Protein AF-A0A292PRU2-F1 (afdb_monomer_lite)

Organism: NCBI:txid59557

InterPro domains:
  IPR013920 Protein of unknown function DUF1774, fungi [PTHR37992] (31-150)

Sequence (292 aa):
MSSPDASENTSLLPGPSDPIPGGYGIHKVLMRIFAHFTFLVASTVIPVLTYYTVGGGKTISDISDENPTWFTIEPGFVILYWCIMMLLQTKYVLGFSSMRCCTEMGCQRPARLGISFILHNIFTILWAFLFAHSLSGWSESILFLNFIQLCIGCGMDHESLLGRLRLEGTCRGQGARPVSYRCLCEFRFINRLAVLSLPLTLTVYMIPWNIAVDLSRQESISHDIAIFAIFLLDLYGSVFMHLQDCAVGFASAFLAIGLLVQQWGNPDKWYAWLTVVYAVVTCIYSILAAII

Secondary structure (DSSP, 8-state):
-PPPP-------PPP-PPPPTTTHHHHHHHHHHHHHHHHHHHHHHHHHHHHH-BTTTB-HHHHHHHS--TT---HHHHHHHHHHHHHHHHHHHHHHHH-GGGGGGT--HHHHHHHHHHHHHHHHHHHHHHHHTT-HHHHHHHHHHHHHHHHHHHHHHHHHHHHHHHHHHHHTTS------HHHHHHHHHHHHIIIIIHHHHHHHHHHHHHHHHHTTTSHHHHHHHHHHHHHHHHHHHHHHHHTT-HHHHHHHHHHHHHHHHHGGGSS-HHHHHHHHHHHHHHHHHHHHHHH-

Radius of gyration: 24.38 Å; chains: 1; bounding box: 47×39×105 Å

pLDDT: mean 70.75, std 12.73, range [41.41, 93.25]

Foldseek 3Di:
DDDDDDPPPPPPDPDDPDPDPPDPPPVLVVLLVLLVVLLVCLLPLVVCLQQAFAPPRAHLLRVCVVLVALQSQDVVLVVVLSVVLSVLSVCLSVVSVVPPPCVVPPDPLNSLLSVLQSLLSVLSSVLSVCVRHVVLVVSLVSLVVNLVSLVVSVVVVVVVVVVVVVVVVVPPPDPDDDPPVVVVVVSVLSSCLNRRQLSNLVSLLVNLLSVLVVVSVPNVVSNVSNVVSLVSLQVQLVVCVVVVNNSNNLSSLVVSLSSLVVSPVPPPCVSVVVSVVSVVVSVVSVVVSVVD

Structure (mmCIF, N/CA/C/O backbone):
data_AF-A0A292PRU2-F1
#
_entry.id   AF-A0A292PRU2-F1
#
loop_
_atom_site.group_PDB
_atom_site.id
_atom_site.type_symbol
_atom_site.label_atom_id
_atom_site.label_alt_id
_atom_site.label_comp_id
_atom_site.label_asym_id
_atom_site.label_entity_id
_atom_site.label_seq_id
_atom_site.pdbx_PDB_ins_code
_atom_site.Cartn_x
_atom_site.Cartn_y
_atom_site.Cartn_z
_atom_site.occupancy
_atom_site.B_iso_or_equiv
_atom_site.auth_seq_id
_atom_site.auth_comp_id
_atom_site.auth_asym_id
_atom_site.auth_atom_id
_atom_site.pdbx_PDB_model_num
ATOM 1 N N . MET A 1 1 ? 11.449 2.178 -80.376 1.00 47.06 1 MET A N 1
ATOM 2 C CA . MET A 1 1 ? 10.425 2.139 -79.313 1.00 47.06 1 MET A CA 1
ATOM 3 C C . MET A 1 1 ? 11.157 2.150 -77.988 1.00 47.06 1 MET A C 1
ATOM 5 O O . MET A 1 1 ? 11.707 1.140 -77.578 1.00 47.06 1 MET A O 1
ATOM 9 N N . SER A 1 2 ? 11.298 3.351 -77.444 1.00 41.41 2 SER A N 1
ATOM 10 C CA . SER A 1 2 ? 12.050 3.714 -76.246 1.00 41.41 2 SER A CA 1
ATOM 11 C C . SER A 1 2 ? 11.128 3.656 -75.029 1.00 41.41 2 SER A C 1
ATOM 13 O O . SER A 1 2 ? 10.074 4.290 -75.035 1.00 41.41 2 SER A O 1
ATOM 15 N N . SER A 1 3 ? 11.522 2.885 -74.017 1.00 52.38 3 SER A N 1
ATOM 16 C CA . SER A 1 3 ? 10.856 2.828 -72.714 1.00 52.38 3 SER A CA 1
ATOM 17 C C . SER A 1 3 ? 11.237 4.075 -71.903 1.00 52.38 3 SER A C 1
ATOM 19 O O . SER A 1 3 ? 12.420 4.415 -71.908 1.00 52.38 3 SER A O 1
ATOM 21 N N . PRO A 1 4 ? 10.301 4.784 -71.247 1.00 58.66 4 PRO A N 1
ATOM 22 C CA . PRO A 1 4 ? 10.645 5.933 -70.426 1.00 58.66 4 PRO A CA 1
ATOM 23 C C . PRO A 1 4 ? 11.118 5.481 -69.042 1.00 58.66 4 PRO A C 1
ATOM 25 O O . PRO A 1 4 ? 10.451 4.690 -68.373 1.00 58.66 4 PRO A O 1
ATOM 28 N N . ASP A 1 5 ? 12.268 6.013 -68.638 1.00 52.09 5 ASP A N 1
ATOM 29 C CA . ASP A 1 5 ? 12.845 5.907 -67.304 1.00 52.09 5 ASP A CA 1
ATOM 30 C C . ASP A 1 5 ? 11.914 6.547 -66.263 1.00 52.09 5 ASP A C 1
ATOM 32 O O . ASP A 1 5 ? 11.634 7.748 -66.297 1.00 52.09 5 ASP A O 1
ATOM 36 N N . ALA A 1 6 ? 11.433 5.738 -65.320 1.00 52.84 6 ALA A N 1
ATOM 37 C CA . ALA A 1 6 ? 10.746 6.212 -64.129 1.00 52.84 6 ALA A CA 1
ATOM 38 C C . ALA A 1 6 ? 11.798 6.669 -63.107 1.00 52.84 6 ALA A C 1
ATOM 40 O O . ALA A 1 6 ? 12.425 5.858 -62.430 1.00 52.84 6 ALA A O 1
ATOM 41 N N . SER A 1 7 ? 12.005 7.982 -63.016 1.00 50.16 7 SER A N 1
ATOM 42 C CA . SER A 1 7 ? 12.829 8.618 -61.990 1.00 50.16 7 SER A CA 1
ATOM 43 C C . SER A 1 7 ? 12.170 8.474 -60.613 1.00 50.16 7 SER A C 1
ATOM 45 O O . SER A 1 7 ? 11.204 9.171 -60.291 1.00 50.16 7 SER A O 1
ATOM 47 N N . GLU A 1 8 ? 12.697 7.561 -59.804 1.00 49.81 8 GLU A N 1
ATOM 48 C CA . GLU A 1 8 ? 12.326 7.330 -58.411 1.00 49.81 8 GLU A CA 1
ATOM 49 C C . GLU A 1 8 ? 12.869 8.480 -57.537 1.00 49.81 8 GLU A C 1
ATOM 51 O O . GLU A 1 8 ? 13.997 8.462 -57.050 1.00 49.81 8 GLU A O 1
ATOM 56 N N . ASN A 1 9 ? 12.071 9.541 -57.381 1.00 49.25 9 ASN A N 1
ATOM 57 C CA . ASN A 1 9 ? 12.324 10.616 -56.418 1.00 49.25 9 ASN A CA 1
ATOM 58 C C . ASN A 1 9 ? 11.982 10.122 -55.005 1.00 49.25 9 ASN A C 1
ATOM 60 O O . ASN A 1 9 ? 10.939 10.458 -54.440 1.00 49.25 9 ASN A O 1
ATOM 64 N N . THR A 1 10 ? 12.869 9.320 -54.421 1.00 55.78 10 THR A N 1
ATOM 65 C CA . THR A 1 10 ? 12.818 8.964 -53.002 1.00 55.78 10 THR A CA 1
ATOM 66 C C . THR A 1 10 ? 13.259 10.183 -52.203 1.00 55.78 10 THR A C 1
ATOM 68 O O . THR A 1 10 ? 14.439 10.383 -51.921 1.00 55.78 10 THR A O 1
ATOM 71 N N . SER A 1 11 ? 12.302 11.056 -51.884 1.00 50.59 11 SER A N 1
ATOM 72 C CA . SER A 1 11 ? 12.500 12.164 -50.958 1.00 50.59 11 SER A CA 1
ATOM 73 C C . SER A 1 11 ? 13.048 11.609 -49.643 1.00 50.59 11 SER A C 1
ATOM 75 O O . SER A 1 11 ? 12.327 10.941 -48.899 1.00 50.59 11 SER A O 1
ATOM 77 N N . LEU A 1 12 ? 14.331 11.872 -49.391 1.00 50.88 12 LEU A N 1
ATOM 78 C CA . LEU A 1 12 ? 15.003 11.697 -48.110 1.00 50.88 12 LEU A CA 1
ATOM 79 C C . LEU A 1 12 ? 14.209 12.468 -47.051 1.00 50.88 12 LEU A C 1
ATOM 81 O O . LEU A 1 12 ? 14.414 13.664 -46.847 1.00 50.88 12 LEU A O 1
ATOM 85 N N . LEU A 1 13 ? 13.265 11.786 -46.401 1.00 59.28 13 LEU A N 1
ATOM 86 C CA . LEU A 1 13 ? 12.711 12.247 -45.139 1.00 59.28 13 LEU A CA 1
ATOM 87 C C . LEU A 1 13 ? 13.906 12.478 -44.207 1.00 59.28 13 LEU A C 1
ATOM 89 O O . LEU A 1 13 ? 14.744 11.576 -44.092 1.00 59.28 13 LEU A O 1
ATOM 93 N N . PRO A 1 14 ? 14.033 13.664 -43.586 1.00 58.69 14 PRO A N 1
ATOM 94 C CA . PRO A 1 14 ? 15.109 13.917 -42.645 1.00 58.69 14 PRO A CA 1
ATOM 95 C C . PRO A 1 14 ? 15.062 12.817 -41.588 1.00 58.69 14 PRO A C 1
ATOM 97 O O . PRO A 1 14 ? 14.040 12.628 -40.922 1.00 58.69 14 PRO A O 1
ATOM 100 N N . GLY A 1 15 ? 16.149 12.043 -41.510 1.00 61.25 15 GLY A N 1
ATOM 101 C CA . GLY A 1 15 ? 16.290 10.983 -40.523 1.00 61.25 15 GLY A CA 1
ATOM 102 C C . GLY A 1 15 ? 16.001 11.552 -39.132 1.00 61.25 15 GLY A C 1
ATOM 103 O O . GLY A 1 15 ? 16.330 12.717 -38.887 1.00 61.25 15 GLY A O 1
ATOM 104 N N . PRO A 1 16 ? 15.344 10.784 -38.245 1.00 64.50 16 PRO A N 1
ATOM 105 C CA . PRO A 1 16 ? 15.015 11.249 -36.906 1.00 64.50 16 PRO A CA 1
ATOM 106 C C . PRO A 1 16 ? 16.288 11.785 -36.257 1.00 64.50 16 PRO A C 1
ATOM 108 O O . PRO A 1 16 ? 17.254 11.052 -36.076 1.00 64.50 16 PRO A O 1
ATOM 111 N N . SER A 1 17 ? 16.295 13.089 -35.987 1.00 60.94 17 SER A N 1
ATOM 112 C CA . SER A 1 17 ? 17.415 13.793 -35.376 1.00 60.94 17 SER A CA 1
ATOM 113 C C . SER A 1 17 ? 17.831 13.063 -34.105 1.00 60.94 17 SER A C 1
ATOM 115 O O . SER A 1 17 ? 17.004 12.907 -33.198 1.00 60.94 17 SER A O 1
ATOM 117 N N . ASP A 1 18 ? 19.086 12.616 -34.057 1.00 53.06 18 ASP A N 1
ATOM 118 C CA . ASP A 1 18 ? 19.631 11.899 -32.911 1.00 53.06 18 ASP A CA 1
ATOM 119 C C . ASP A 1 18 ? 19.379 12.700 -31.621 1.00 53.06 18 ASP A C 1
ATOM 121 O O . ASP A 1 18 ? 19.670 13.903 -31.561 1.00 53.06 18 ASP A O 1
ATOM 125 N N . PRO A 1 19 ? 18.798 12.079 -30.579 1.00 58.59 19 PRO A N 1
ATOM 126 C CA . PRO A 1 19 ? 18.477 12.779 -29.349 1.00 58.59 19 PRO A CA 1
ATOM 127 C C . PRO A 1 19 ? 19.753 13.308 -28.686 1.00 58.59 19 PRO A C 1
ATOM 129 O O . PRO A 1 19 ? 20.704 12.569 -28.437 1.00 58.59 19 PRO A O 1
ATOM 132 N N . ILE A 1 20 ? 19.740 14.606 -28.368 1.00 56.12 20 ILE A N 1
ATOM 133 C CA . ILE A 1 20 ? 20.843 15.341 -27.737 1.00 56.12 20 ILE A CA 1
ATOM 134 C C . ILE A 1 20 ? 21.318 14.591 -26.468 1.00 56.12 20 ILE A C 1
ATOM 136 O O . ILE A 1 20 ? 20.547 14.483 -25.507 1.00 56.12 20 ILE A O 1
ATOM 140 N N . PRO A 1 21 ? 22.578 14.109 -26.399 1.00 52.69 21 PRO A N 1
ATOM 141 C CA . PRO A 1 21 ? 23.029 13.177 -25.353 1.00 52.69 21 PRO A CA 1
ATOM 142 C C . PRO A 1 21 ? 23.152 13.734 -23.920 1.00 52.69 21 PRO A C 1
ATOM 144 O O . PRO A 1 21 ? 23.528 12.998 -23.012 1.00 52.69 21 PRO A O 1
ATOM 147 N N . GLY A 1 22 ? 22.868 15.016 -23.666 1.00 57.31 22 GLY A N 1
ATOM 148 C CA . GLY A 1 22 ? 23.282 15.683 -22.419 1.00 57.31 22 GLY A CA 1
ATOM 149 C C . GLY A 1 22 ? 22.222 15.847 -21.321 1.00 57.31 22 GLY A C 1
ATOM 150 O O . GLY A 1 22 ? 22.563 15.890 -20.142 1.00 57.31 22 GLY A O 1
ATOM 151 N N . GLY A 1 23 ? 20.933 15.944 -21.663 1.00 56.91 23 GLY A N 1
ATOM 152 C CA . GLY A 1 23 ? 19.911 16.445 -20.721 1.00 56.91 23 GLY A CA 1
ATOM 153 C C . GLY A 1 23 ? 19.321 15.414 -19.749 1.00 56.91 23 GLY A C 1
ATOM 154 O O . GLY A 1 23 ? 18.802 15.765 -18.692 1.00 56.91 23 GLY A O 1
ATOM 155 N N . TYR A 1 24 ? 19.404 14.122 -20.072 1.00 60.25 24 TYR A N 1
ATOM 156 C CA . TYR A 1 24 ? 18.682 13.073 -19.337 1.00 60.25 24 TYR A CA 1
ATOM 157 C C . TYR A 1 24 ? 19.389 12.571 -18.068 1.00 60.25 24 TYR A C 1
ATOM 159 O O . TYR A 1 24 ? 18.792 11.814 -17.298 1.00 60.25 24 TYR A O 1
ATOM 167 N N . GLY A 1 25 ? 20.647 12.957 -17.834 1.00 68.06 25 GLY A N 1
ATOM 168 C CA . GLY A 1 25 ? 21.436 12.476 -16.695 1.00 68.06 25 GLY A CA 1
ATOM 169 C C . GLY A 1 25 ? 20.942 13.015 -15.352 1.00 68.06 25 GLY A C 1
ATOM 170 O O . GLY A 1 25 ? 20.691 12.243 -14.427 1.00 68.06 25 GLY A O 1
ATOM 171 N N . ILE A 1 26 ? 20.737 14.332 -15.264 1.00 75.19 26 ILE A N 1
ATOM 172 C CA . ILE A 1 26 ? 20.419 15.022 -14.003 1.00 75.19 26 ILE A CA 1
ATOM 173 C C . ILE A 1 26 ? 19.049 14.592 -13.468 1.00 75.19 26 ILE A C 1
ATOM 175 O O . ILE A 1 26 ? 18.940 14.212 -12.305 1.00 75.19 26 ILE A O 1
ATOM 179 N N . HIS A 1 27 ? 18.019 14.546 -14.320 1.00 72.12 27 HIS A N 1
ATOM 180 C CA . HIS A 1 27 ? 16.675 14.118 -13.913 1.00 72.12 27 HIS A CA 1
ATOM 181 C C . HIS A 1 27 ? 16.664 12.689 -13.340 1.00 72.12 27 HIS A C 1
ATOM 183 O O . HIS A 1 27 ? 16.002 12.413 -12.341 1.00 72.12 27 HIS A O 1
ATOM 189 N N . LYS A 1 28 ? 17.423 11.761 -13.941 1.00 68.44 28 LYS A N 1
ATOM 190 C CA . LYS A 1 28 ? 17.526 10.376 -13.449 1.00 68.44 28 LYS A CA 1
ATOM 191 C C . LYS A 1 28 ? 18.197 10.307 -12.081 1.00 68.44 28 LYS A C 1
ATOM 193 O O . LYS A 1 28 ? 17.751 9.543 -11.230 1.00 68.44 28 LYS A O 1
ATOM 198 N N . VAL A 1 29 ? 19.258 11.086 -11.873 1.00 76.00 29 VAL A N 1
ATOM 199 C CA . VAL A 1 29 ? 19.959 11.156 -10.584 1.00 76.00 29 VAL A CA 1
ATOM 200 C C . VAL A 1 29 ? 19.048 11.755 -9.513 1.00 76.00 29 VAL A C 1
ATOM 202 O O . VAL A 1 29 ? 18.916 11.165 -8.444 1.00 76.00 29 VAL A O 1
ATOM 205 N N . LEU A 1 30 ? 18.344 12.846 -9.820 1.00 75.06 30 LEU A N 1
ATOM 206 C CA . LEU A 1 30 ? 17.382 13.463 -8.905 1.00 75.06 30 LEU A CA 1
ATOM 207 C C . LEU A 1 30 ? 16.270 12.489 -8.505 1.00 75.06 30 LEU A C 1
ATOM 209 O O . LEU A 1 30 ? 16.044 12.290 -7.317 1.00 75.06 30 LEU A O 1
ATOM 213 N N . MET A 1 31 ? 15.641 11.805 -9.464 1.00 74.44 31 MET A N 1
ATOM 214 C CA . MET A 1 31 ? 14.609 10.797 -9.180 1.00 74.44 31 MET A CA 1
ATOM 215 C C . MET A 1 31 ? 15.107 9.682 -8.254 1.00 74.44 31 MET A C 1
ATOM 217 O O . MET A 1 31 ? 14.364 9.223 -7.390 1.00 74.44 31 MET A O 1
ATOM 221 N N . ARG A 1 32 ? 16.370 9.256 -8.395 1.00 73.88 32 ARG A N 1
ATOM 222 C CA . ARG A 1 32 ? 16.979 8.270 -7.488 1.00 73.88 32 ARG A CA 1
ATOM 223 C C . ARG A 1 32 ? 17.102 8.816 -6.081 1.00 73.88 32 ARG A C 1
ATOM 225 O O . ARG A 1 32 ? 16.689 8.136 -5.148 1.00 73.88 32 ARG A O 1
ATOM 232 N N . ILE A 1 33 ? 17.657 10.017 -5.943 1.00 76.94 33 ILE A N 1
ATOM 233 C CA . ILE A 1 33 ? 17.839 10.671 -4.646 1.00 76.94 33 ILE A CA 1
ATOM 234 C C . ILE A 1 33 ? 16.478 10.843 -3.966 1.00 76.94 33 ILE A C 1
ATOM 236 O O . ILE A 1 33 ? 16.324 10.430 -2.822 1.00 76.94 33 ILE A O 1
ATOM 240 N N . PHE A 1 34 ? 15.471 11.341 -4.687 1.00 74.88 34 PHE A N 1
ATOM 241 C CA . PHE A 1 34 ? 14.117 11.505 -4.161 1.00 74.88 34 PHE A CA 1
ATOM 242 C C . PHE A 1 34 ? 13.454 10.179 -3.778 1.00 74.88 34 PHE A C 1
ATOM 244 O O . PHE A 1 34 ? 12.832 10.107 -2.722 1.00 74.88 34 PHE A O 1
ATOM 251 N N . ALA A 1 35 ? 13.601 9.118 -4.576 1.00 71.56 35 ALA A N 1
ATOM 252 C CA . ALA A 1 35 ? 13.058 7.805 -4.228 1.00 71.56 35 ALA A CA 1
ATOM 253 C C . ALA A 1 35 ? 13.699 7.240 -2.948 1.00 71.56 35 ALA A C 1
ATOM 255 O O . ALA A 1 35 ? 12.985 6.771 -2.070 1.00 71.56 35 ALA A O 1
ATOM 256 N N . HIS A 1 36 ? 15.025 7.338 -2.797 1.00 75.50 36 HIS A N 1
ATOM 257 C CA . HIS A 1 36 ? 15.705 6.889 -1.574 1.00 75.50 36 HIS A CA 1
ATOM 258 C C . HIS A 1 36 ? 15.331 7.756 -0.371 1.00 75.50 36 HIS A C 1
ATOM 260 O O . HIS A 1 36 ? 15.095 7.230 0.710 1.00 75.50 36 HIS A O 1
ATOM 266 N N . PHE A 1 37 ? 15.254 9.075 -0.560 1.00 75.56 37 PHE A N 1
ATOM 267 C CA . PHE A 1 37 ? 14.877 10.011 0.492 1.00 75.56 37 PHE A CA 1
ATOM 268 C C . PHE A 1 37 ? 13.449 9.758 0.979 1.00 75.56 37 PHE A C 1
ATOM 270 O O . PHE A 1 37 ? 13.238 9.566 2.170 1.00 75.56 37 PHE A O 1
ATOM 277 N N . THR A 1 38 ? 12.473 9.691 0.070 1.00 71.56 38 THR A N 1
ATOM 278 C CA . THR A 1 38 ? 11.074 9.419 0.436 1.00 71.56 38 THR A CA 1
ATOM 279 C C . THR A 1 38 ? 10.889 8.039 1.048 1.00 71.56 38 THR A C 1
ATOM 281 O O . THR A 1 38 ? 10.135 7.922 2.006 1.00 71.56 38 THR A O 1
ATOM 284 N N . PHE A 1 39 ? 11.616 7.025 0.572 1.00 76.69 39 PHE A N 1
ATOM 285 C CA . PHE A 1 39 ? 11.651 5.711 1.210 1.00 76.69 39 PHE A CA 1
ATOM 286 C C . PHE A 1 39 ? 12.190 5.787 2.643 1.00 76.69 39 PHE A C 1
ATOM 288 O O . PHE A 1 39 ? 11.559 5.276 3.561 1.00 76.69 39 PHE A O 1
ATOM 295 N N . LEU A 1 40 ? 13.321 6.464 2.856 1.00 78.25 40 LEU A N 1
ATOM 296 C CA . LEU A 1 40 ? 13.942 6.587 4.174 1.00 78.25 40 LEU A CA 1
ATOM 297 C C . LEU A 1 40 ? 13.034 7.347 5.148 1.00 78.25 40 LEU A C 1
ATOM 299 O O . LEU A 1 40 ? 12.823 6.897 6.275 1.00 78.25 40 LEU A O 1
ATOM 303 N N . VAL A 1 41 ? 12.431 8.450 4.701 1.00 73.56 41 VAL A N 1
ATOM 304 C CA . VAL A 1 41 ? 11.462 9.205 5.503 1.00 73.56 41 VAL A CA 1
ATOM 305 C C . VAL A 1 41 ? 10.230 8.349 5.802 1.00 73.56 41 VAL A C 1
ATOM 307 O O . VAL A 1 41 ? 9.843 8.256 6.957 1.00 73.56 41 VAL A O 1
ATOM 310 N N . ALA A 1 42 ? 9.649 7.654 4.823 1.00 70.38 42 ALA A N 1
ATOM 311 C CA . ALA A 1 42 ? 8.489 6.790 5.055 1.00 70.38 42 ALA A CA 1
ATOM 312 C C . ALA A 1 42 ? 8.814 5.645 6.029 1.00 70.38 42 ALA A C 1
ATOM 314 O O . ALA A 1 42 ? 8.068 5.408 6.974 1.00 70.38 42 ALA A O 1
ATOM 315 N N . SER A 1 43 ? 9.970 4.999 5.861 1.00 73.69 43 SER A N 1
ATOM 316 C CA . SER A 1 43 ? 10.432 3.894 6.710 1.00 73.69 43 SER A CA 1
ATOM 317 C C . SER A 1 43 ? 10.670 4.279 8.168 1.00 73.69 43 SER A C 1
ATOM 319 O O . SER A 1 43 ? 10.648 3.414 9.035 1.00 73.69 43 SER A O 1
ATOM 321 N N . THR A 1 44 ? 10.892 5.564 8.448 1.00 72.94 44 THR A N 1
ATOM 322 C CA . THR A 1 44 ? 11.154 6.070 9.801 1.00 72.94 44 THR A CA 1
ATOM 323 C C . THR A 1 44 ? 9.918 6.731 10.394 1.00 72.94 44 THR A C 1
ATOM 325 O O . THR A 1 44 ? 9.526 6.417 11.513 1.00 72.94 44 THR A O 1
ATOM 328 N N . VAL A 1 45 ? 9.266 7.609 9.633 1.00 73.12 45 VAL A N 1
ATOM 329 C CA . VAL A 1 45 ? 8.115 8.393 10.084 1.00 73.12 45 VAL A CA 1
ATOM 330 C C . VAL A 1 45 ? 6.885 7.520 10.279 1.00 73.12 45 VAL A C 1
ATOM 332 O O . VAL A 1 45 ? 6.179 7.719 11.259 1.00 73.12 45 VAL A O 1
ATOM 335 N N . ILE A 1 46 ? 6.628 6.543 9.403 1.00 69.50 46 ILE A N 1
ATOM 336 C CA . ILE A 1 46 ? 5.416 5.722 9.508 1.00 69.50 46 ILE A CA 1
ATOM 337 C C . ILE A 1 46 ? 5.438 4.873 10.781 1.00 69.50 46 ILE A C 1
ATOM 339 O O . ILE A 1 46 ? 4.499 5.030 11.557 1.00 69.50 46 ILE A O 1
ATOM 343 N N . PRO A 1 47 ? 6.488 4.071 11.077 1.00 68.44 47 PRO A N 1
ATOM 344 C CA . PRO A 1 47 ? 6.544 3.323 12.330 1.00 68.44 47 PRO A CA 1
ATOM 345 C C . PRO A 1 47 ? 6.423 4.231 13.549 1.00 68.44 47 PRO A C 1
ATOM 347 O O . PRO A 1 47 ? 5.659 3.924 14.458 1.00 68.44 47 PRO A O 1
ATOM 350 N N . VAL A 1 48 ? 7.113 5.378 13.544 1.00 67.06 48 VAL A N 1
ATOM 351 C CA . VAL A 1 48 ? 7.049 6.338 14.651 1.00 67.06 48 VAL A CA 1
ATOM 352 C C . VAL A 1 48 ? 5.635 6.883 14.823 1.00 67.06 48 VAL A C 1
ATOM 354 O O . VAL A 1 48 ? 5.114 6.822 15.926 1.00 67.06 48 VAL A O 1
ATOM 357 N N . LEU A 1 49 ? 4.969 7.348 13.768 1.00 64.19 49 LEU A N 1
ATOM 358 C CA . LEU A 1 49 ? 3.602 7.866 13.875 1.00 64.19 49 LEU A CA 1
ATOM 359 C C . LEU A 1 49 ? 2.605 6.780 14.285 1.00 64.19 49 LEU A C 1
ATOM 361 O O . LEU A 1 49 ? 1.716 7.052 15.086 1.00 64.19 49 LEU A O 1
ATOM 365 N N . THR A 1 50 ? 2.776 5.546 13.799 1.00 62.41 50 THR A N 1
ATOM 366 C CA . THR A 1 50 ? 1.914 4.432 14.211 1.00 62.41 50 THR A CA 1
ATOM 367 C C . THR A 1 50 ? 2.129 4.006 15.659 1.00 62.41 50 THR A C 1
ATOM 369 O O . THR A 1 50 ? 1.195 3.527 16.293 1.00 62.41 50 THR A O 1
ATOM 372 N N . TYR A 1 51 ? 3.339 4.178 16.196 1.00 60.97 51 TYR A N 1
ATOM 373 C CA . TYR A 1 51 ? 3.699 3.658 17.515 1.00 60.97 51 TYR A CA 1
ATOM 374 C C . TYR A 1 51 ? 3.749 4.728 18.612 1.00 60.97 51 TYR A C 1
ATOM 376 O O . TYR A 1 51 ? 3.627 4.382 19.777 1.00 60.97 51 TYR A O 1
ATOM 384 N N . TYR A 1 52 ? 3.925 6.013 18.282 1.00 51.47 52 TYR A N 1
ATOM 385 C CA . TYR A 1 52 ? 4.259 7.045 19.273 1.00 51.47 52 TYR A CA 1
ATOM 386 C C . TYR A 1 52 ? 3.252 8.180 19.441 1.00 51.47 52 TYR A C 1
ATOM 388 O O . TYR A 1 52 ? 3.384 8.916 20.418 1.00 51.47 52 TYR A O 1
ATOM 396 N N . THR A 1 53 ? 2.275 8.384 18.553 1.00 42.41 53 THR A N 1
ATOM 397 C CA . THR A 1 53 ? 1.492 9.627 18.630 1.00 42.41 53 THR A CA 1
ATOM 398 C C . THR A 1 53 ? 0.024 9.471 18.292 1.00 42.41 53 THR A C 1
ATOM 400 O O . THR A 1 53 ? -0.366 9.569 17.132 1.00 42.41 53 THR A O 1
ATOM 403 N N . VAL A 1 54 ? -0.795 9.433 19.336 1.00 46.81 54 VAL A N 1
ATOM 404 C CA . VAL A 1 54 ? -1.977 10.287 19.402 1.00 46.81 54 VAL A CA 1
ATOM 405 C C . VAL A 1 54 ? -1.867 11.152 20.662 1.00 46.81 54 VAL A C 1
ATOM 407 O O . VAL A 1 54 ? -1.268 10.753 21.665 1.00 46.81 54 VAL A O 1
ATOM 410 N N . GLY A 1 55 ? -2.337 12.399 20.578 1.00 41.72 55 GLY A N 1
ATOM 411 C CA . GLY A 1 55 ? -2.199 13.396 21.642 1.00 41.72 55 GLY A CA 1
ATOM 412 C C . GLY A 1 55 ? -2.530 12.834 23.032 1.00 41.72 55 GLY A C 1
ATOM 413 O O . GLY A 1 55 ? -3.581 12.233 23.229 1.00 41.72 55 GLY A O 1
ATOM 414 N N . GLY A 1 56 ? -1.618 13.027 23.991 1.00 52.84 56 GLY A N 1
ATOM 415 C CA . GLY A 1 56 ? -1.741 12.499 25.358 1.00 52.84 56 GLY A CA 1
ATOM 416 C C . GLY A 1 56 ? -0.775 11.363 25.721 1.00 52.84 56 GLY A C 1
ATOM 417 O O . GLY A 1 56 ? -0.860 10.855 26.833 1.00 52.84 56 GLY A O 1
ATOM 418 N N . GLY A 1 57 ? 0.151 10.987 24.829 1.00 55.53 57 GLY A N 1
ATOM 419 C CA . GLY A 1 57 ? 1.144 9.933 25.093 1.00 55.53 57 GLY A CA 1
ATOM 420 C C . GLY A 1 57 ? 0.605 8.514 24.908 1.00 55.53 57 GLY A C 1
ATOM 421 O O . GLY A 1 57 ? 1.224 7.572 25.391 1.00 55.53 57 GLY A O 1
ATOM 422 N N . LYS A 1 58 ? -0.536 8.383 24.224 1.00 57.81 58 LYS A N 1
ATOM 423 C CA . LYS A 1 58 ? -1.172 7.110 23.891 1.00 57.81 58 LYS A CA 1
ATOM 424 C C . LYS A 1 58 ? -0.778 6.692 22.480 1.00 57.81 58 LYS A C 1
ATOM 426 O O . LYS A 1 58 ? -0.734 7.517 21.565 1.00 57.81 58 LYS A O 1
ATOM 431 N N . THR A 1 59 ? -0.460 5.420 22.313 1.00 61.97 59 THR A N 1
ATOM 432 C CA . THR A 1 59 ? -0.160 4.803 21.021 1.00 61.97 59 THR A CA 1
ATOM 433 C C . THR A 1 59 ? -1.453 4.532 20.233 1.00 61.97 59 THR A C 1
ATOM 435 O O . THR A 1 59 ? -2.556 4.618 20.779 1.00 61.97 59 THR A O 1
ATOM 438 N N . ILE A 1 60 ? -1.347 4.190 18.940 1.00 59.28 60 ILE A N 1
ATOM 439 C CA . ILE A 1 60 ? -2.518 3.706 18.184 1.00 59.28 60 ILE A CA 1
ATOM 440 C C . ILE A 1 60 ? -3.092 2.453 18.848 1.00 59.28 60 ILE A C 1
ATOM 442 O O . ILE A 1 60 ? -4.312 2.322 18.892 1.00 59.28 60 ILE A O 1
ATOM 446 N N . SER A 1 61 ? -2.250 1.571 19.409 1.00 60.19 61 SER A N 1
ATOM 447 C CA . SER A 1 61 ? -2.760 0.409 20.141 1.00 60.19 61 SER A CA 1
ATOM 448 C C . SER A 1 61 ? -3.521 0.834 21.386 1.00 60.19 61 SER A C 1
ATOM 450 O O . SER A 1 61 ? -4.598 0.315 21.609 1.00 60.19 61 SER A O 1
ATOM 452 N N . ASP A 1 62 ? -3.046 1.840 22.122 1.00 63.84 62 ASP A N 1
ATOM 453 C CA . ASP A 1 62 ? -3.719 2.314 23.336 1.00 63.84 62 ASP A CA 1
ATOM 454 C C . ASP A 1 62 ? -5.105 2.898 23.025 1.00 63.84 62 ASP A C 1
ATOM 456 O O . ASP A 1 62 ? -6.054 2.683 23.769 1.00 63.84 62 ASP A O 1
ATOM 460 N N . ILE A 1 63 ? -5.263 3.609 21.903 1.00 62.53 63 ILE A N 1
ATOM 461 C CA . ILE A 1 63 ? -6.586 4.092 21.464 1.00 62.53 63 ILE A CA 1
ATOM 462 C C . ILE A 1 63 ? -7.490 2.954 21.030 1.00 62.53 63 ILE A C 1
ATOM 464 O O . ILE A 1 63 ? -8.701 3.005 21.260 1.00 62.53 63 ILE A O 1
ATOM 468 N N . SER A 1 64 ? -6.898 1.947 20.401 1.00 59.81 64 SER A N 1
ATOM 469 C CA . SER A 1 64 ? -7.602 0.747 19.985 1.00 59.81 64 SER A CA 1
ATOM 470 C C . SER A 1 64 ? -7.996 -0.142 21.167 1.00 59.81 64 SER A C 1
ATOM 472 O O . SER A 1 64 ? -9.023 -0.809 21.097 1.00 59.81 64 SER A O 1
ATOM 474 N N . ASP A 1 65 ? -7.224 -0.121 22.252 1.00 64.62 65 ASP A N 1
ATOM 475 C CA . ASP A 1 65 ? -7.518 -0.794 23.517 1.00 64.62 65 ASP A CA 1
ATOM 476 C C . ASP A 1 65 ? -8.565 -0.015 24.329 1.00 64.62 65 ASP A C 1
ATOM 478 O O . ASP A 1 65 ? -9.395 -0.609 25.014 1.00 64.62 65 ASP A O 1
ATOM 482 N N . GLU A 1 66 ? -8.569 1.319 24.231 1.00 63.84 66 GLU A N 1
ATOM 483 C CA . GLU A 1 66 ? -9.568 2.187 24.870 1.00 63.84 66 GLU A CA 1
ATOM 484 C C . GLU A 1 66 ? -10.919 2.185 24.160 1.00 63.84 66 GLU A C 1
ATOM 486 O O . GLU A 1 66 ? -11.952 2.396 24.794 1.00 63.84 66 GLU A O 1
ATOM 491 N N . ASN A 1 67 ? -10.919 1.935 22.853 1.00 60.22 67 ASN A N 1
ATOM 492 C CA . ASN A 1 67 ? -12.119 1.767 22.048 1.00 60.22 67 ASN A CA 1
ATOM 493 C C . ASN A 1 67 ? -12.000 0.430 21.316 1.00 60.22 67 ASN A C 1
ATOM 495 O O . ASN A 1 67 ? -11.731 0.436 20.109 1.00 60.22 67 ASN A O 1
ATOM 499 N N . PRO A 1 68 ? -12.155 -0.705 22.031 1.00 58.78 68 PRO A N 1
ATOM 500 C CA . PRO A 1 68 ? -12.038 -2.027 21.443 1.00 58.78 68 PRO A CA 1
ATOM 501 C C . PRO A 1 68 ? -13.168 -2.201 20.440 1.00 58.78 68 PRO A C 1
ATOM 503 O O . PRO A 1 68 ? -14.285 -2.604 20.755 1.00 58.78 68 PRO A O 1
ATOM 506 N N . THR A 1 69 ? -12.874 -1.848 19.199 1.00 62.34 69 THR A N 1
ATOM 507 C CA . THR A 1 69 ? -13.701 -2.236 18.076 1.00 62.34 69 THR A CA 1
ATOM 508 C C . THR A 1 69 ? -13.322 -3.663 17.727 1.00 62.34 69 THR A C 1
ATOM 510 O O . THR A 1 69 ? -12.173 -4.082 17.886 1.00 62.34 69 THR A O 1
ATOM 513 N N . TRP A 1 70 ? -14.265 -4.404 17.159 1.00 60.53 70 TRP A N 1
ATOM 514 C CA . TRP A 1 70 ? -14.011 -5.716 16.563 1.00 60.53 70 TRP A CA 1
ATOM 515 C C . TRP A 1 70 ? -12.905 -5.680 15.480 1.00 60.53 70 TRP A C 1
ATOM 517 O O . TRP A 1 70 ? -12.518 -6.715 14.964 1.00 60.53 70 TRP A O 1
ATOM 527 N N . PHE A 1 71 ? -12.369 -4.502 15.137 1.00 62.00 71 PHE A N 1
ATOM 528 C CA . PHE A 1 71 ? -11.465 -4.242 14.019 1.00 62.00 71 PHE A CA 1
ATOM 529 C C . PHE A 1 71 ? -10.223 -3.440 14.414 1.00 62.00 71 PHE A C 1
ATOM 531 O O . PHE A 1 71 ? -9.540 -2.880 13.552 1.00 62.00 71 PHE A O 1
ATOM 538 N N . THR A 1 72 ? -9.912 -3.400 15.711 1.00 65.75 72 THR A N 1
ATOM 539 C CA . THR A 1 72 ? -8.609 -2.971 16.220 1.00 65.75 72 THR A CA 1
ATOM 540 C C . THR A 1 72 ? -7.531 -3.775 15.510 1.00 65.75 72 THR A C 1
ATOM 542 O O . THR A 1 72 ? -7.410 -4.960 15.788 1.00 65.75 72 THR A O 1
ATOM 545 N N . ILE A 1 73 ? -6.789 -3.191 14.560 1.00 67.88 73 ILE A N 1
ATOM 546 C CA . ILE A 1 73 ? -5.751 -3.931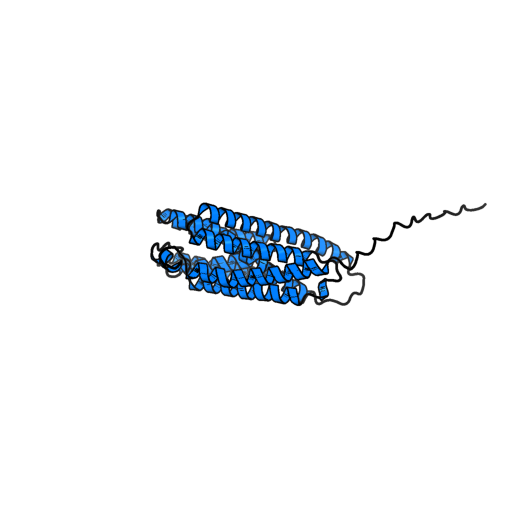 13.829 1.00 67.88 73 ILE A CA 1
ATOM 547 C C . ILE A 1 73 ? -4.669 -4.324 14.829 1.00 67.88 73 ILE A C 1
ATOM 549 O O . ILE A 1 73 ? -4.136 -3.470 15.537 1.00 67.88 73 ILE A O 1
ATOM 553 N N . GLU A 1 74 ? -4.341 -5.611 14.881 1.00 70.38 74 GLU A N 1
ATOM 554 C CA . GLU A 1 74 ? -3.336 -6.103 15.808 1.00 70.38 74 GLU A CA 1
ATOM 555 C C . GLU A 1 74 ? -1.999 -5.425 15.469 1.00 70.38 74 GLU A C 1
ATOM 557 O O . GLU A 1 74 ? -1.559 -5.480 14.310 1.00 70.38 74 GLU A O 1
ATOM 562 N N . PRO A 1 75 ? -1.307 -4.817 16.448 1.00 67.81 75 PRO A N 1
ATOM 563 C CA . PRO A 1 75 ? -0.025 -4.164 16.202 1.00 67.81 75 PRO A CA 1
ATOM 564 C C . PRO A 1 75 ? 0.986 -5.093 15.518 1.00 67.81 75 PRO A C 1
ATOM 566 O O . PRO A 1 75 ? 1.737 -4.657 14.645 1.00 67.81 75 PRO A O 1
ATOM 569 N N . GLY A 1 76 ? 0.959 -6.391 15.848 1.00 70.75 76 GLY A N 1
ATOM 570 C CA . GLY A 1 76 ? 1.785 -7.413 15.206 1.00 70.75 76 GLY A CA 1
ATOM 571 C C . GLY A 1 76 ? 1.544 -7.526 13.698 1.00 70.75 76 GLY A C 1
ATOM 572 O O . GLY A 1 76 ? 2.506 -7.570 12.926 1.00 70.75 76 GLY A O 1
ATOM 573 N N . PHE A 1 77 ? 0.281 -7.498 13.260 1.00 73.25 77 PHE A N 1
ATOM 574 C CA . PHE A 1 77 ? -0.071 -7.518 11.840 1.00 73.25 77 PHE A CA 1
ATOM 575 C C . PHE A 1 77 ? 0.386 -6.243 11.124 1.00 73.25 77 PHE A C 1
ATOM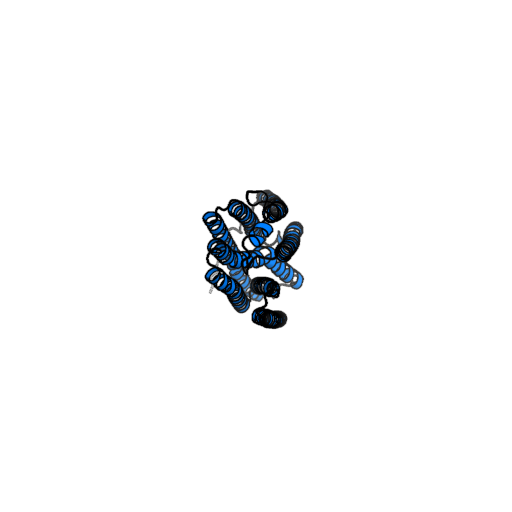 577 O O . PHE A 1 77 ? 0.989 -6.324 10.052 1.00 73.25 77 PHE A O 1
ATOM 584 N N . VAL A 1 78 ? 0.171 -5.071 11.734 1.00 73.62 78 VAL A N 1
ATOM 585 C CA . VAL A 1 78 ? 0.624 -3.780 11.184 1.00 73.62 78 VAL A CA 1
ATOM 586 C C . VAL A 1 78 ? 2.141 -3.780 10.987 1.00 73.62 78 VAL A C 1
ATOM 588 O O . VAL A 1 78 ? 2.624 -3.431 9.910 1.00 73.62 78 VAL A O 1
ATOM 591 N N . ILE A 1 79 ? 2.902 -4.226 11.992 1.00 74.19 79 ILE A N 1
ATOM 592 C CA . ILE A 1 79 ? 4.365 -4.331 11.915 1.00 74.19 79 ILE A CA 1
ATOM 593 C C . ILE A 1 79 ? 4.776 -5.290 10.798 1.00 74.19 79 ILE A C 1
ATOM 595 O O . ILE A 1 79 ? 5.616 -4.933 9.973 1.00 74.19 79 ILE A O 1
ATOM 599 N N . LEU A 1 80 ? 4.175 -6.483 10.732 1.00 79.06 80 LEU A N 1
ATOM 600 C CA . LEU A 1 80 ? 4.480 -7.469 9.695 1.00 79.06 80 LEU A CA 1
ATOM 601 C C . LEU A 1 80 ? 4.225 -6.906 8.291 1.00 79.06 80 LEU A C 1
ATOM 603 O O . LEU A 1 80 ? 5.084 -7.032 7.415 1.00 79.06 80 LEU A O 1
ATOM 607 N N . TYR A 1 81 ? 3.078 -6.253 8.088 1.00 78.94 81 TYR A N 1
ATOM 608 C CA . TYR A 1 81 ? 2.724 -5.604 6.829 1.00 78.94 81 TYR A CA 1
ATOM 609 C C . TYR A 1 81 ? 3.772 -4.556 6.435 1.00 78.94 81 TYR A C 1
ATOM 611 O O . TYR A 1 81 ? 4.293 -4.592 5.316 1.00 78.94 81 TYR A O 1
ATOM 619 N N . TRP A 1 82 ? 4.148 -3.666 7.360 1.00 78.69 82 TRP A N 1
ATOM 620 C CA . TRP A 1 82 ? 5.170 -2.654 7.097 1.00 78.69 82 TRP A CA 1
ATOM 621 C C . TRP A 1 82 ? 6.542 -3.268 6.838 1.00 78.69 82 TRP A C 1
ATOM 623 O O . TRP A 1 82 ? 7.228 -2.820 5.926 1.00 78.69 82 TRP A O 1
ATOM 633 N N . CYS A 1 83 ? 6.941 -4.319 7.553 1.00 77.25 83 CYS A N 1
ATOM 634 C CA . CYS A 1 83 ? 8.192 -5.026 7.286 1.00 77.25 83 CYS A CA 1
ATOM 635 C C . CYS A 1 83 ? 8.218 -5.618 5.871 1.00 77.25 83 CYS A C 1
ATOM 637 O O . CYS A 1 83 ? 9.192 -5.418 5.144 1.00 77.25 83 CYS A O 1
ATOM 639 N N . ILE A 1 84 ? 7.146 -6.299 5.452 1.00 80.12 84 ILE A N 1
ATOM 640 C CA . ILE A 1 84 ? 7.023 -6.851 4.095 1.00 80.12 84 ILE A CA 1
ATOM 641 C C . ILE A 1 84 ? 7.094 -5.726 3.061 1.00 80.12 84 ILE A C 1
ATOM 643 O O . ILE A 1 84 ? 7.876 -5.810 2.110 1.00 80.12 84 ILE A O 1
ATOM 647 N N . MET A 1 85 ? 6.342 -4.645 3.274 1.00 79.25 85 MET A N 1
ATOM 648 C CA . MET A 1 85 ? 6.378 -3.461 2.421 1.00 79.25 85 MET A CA 1
ATOM 649 C C . MET A 1 85 ? 7.787 -2.876 2.324 1.00 79.25 85 MET A C 1
ATOM 651 O O . MET A 1 85 ? 8.281 -2.663 1.221 1.00 79.25 85 MET A O 1
ATOM 655 N N . MET A 1 86 ? 8.488 -2.695 3.442 1.00 78.38 86 MET A N 1
ATOM 656 C CA . MET A 1 86 ? 9.847 -2.151 3.460 1.00 78.38 86 MET A CA 1
ATOM 657 C C . MET A 1 86 ? 10.842 -3.055 2.733 1.00 78.38 86 MET A C 1
ATOM 659 O O . MET A 1 86 ? 11.678 -2.552 1.982 1.00 78.38 86 MET A O 1
ATOM 663 N N . LEU A 1 87 ? 10.742 -4.379 2.878 1.00 81.69 87 LEU A N 1
ATOM 664 C CA . LEU A 1 87 ? 11.589 -5.327 2.147 1.00 81.69 87 LEU A CA 1
ATOM 665 C C . LEU A 1 87 ? 11.346 -5.250 0.634 1.00 81.69 87 LEU A C 1
ATOM 667 O O . LEU A 1 87 ? 12.294 -5.197 -0.156 1.00 81.69 87 LEU A O 1
ATOM 671 N N . LEU A 1 88 ? 10.079 -5.196 0.224 1.00 80.19 88 LEU A N 1
ATOM 672 C CA . LEU A 1 88 ? 9.683 -5.102 -1.179 1.00 80.19 88 LEU A CA 1
ATOM 673 C C . LEU A 1 88 ? 10.093 -3.761 -1.804 1.00 80.19 88 LEU A C 1
ATOM 675 O O . LEU A 1 88 ? 10.657 -3.731 -2.901 1.00 80.19 88 LEU A O 1
ATOM 679 N N . GLN A 1 89 ? 9.890 -2.658 -1.088 1.00 79.44 89 GLN A N 1
ATOM 680 C CA . GLN A 1 89 ? 10.308 -1.325 -1.512 1.00 79.44 89 GLN A CA 1
ATOM 681 C C . GLN A 1 89 ? 11.838 -1.185 -1.537 1.00 79.44 89 GLN A C 1
ATOM 683 O O . GLN A 1 89 ? 12.380 -0.614 -2.481 1.00 79.44 89 GLN A O 1
ATOM 688 N N . THR A 1 90 ? 12.559 -1.787 -0.586 1.00 79.00 90 THR A N 1
ATOM 689 C CA . THR A 1 90 ? 14.032 -1.863 -0.611 1.00 79.00 90 THR A CA 1
ATOM 690 C C . THR A 1 90 ? 14.506 -2.582 -1.868 1.00 79.00 90 THR A C 1
ATOM 692 O O . THR A 1 90 ? 15.375 -2.081 -2.582 1.00 79.00 90 THR A O 1
ATOM 695 N N . LYS A 1 91 ? 13.903 -3.733 -2.196 1.00 79.25 91 LYS A N 1
ATOM 696 C CA . LYS A 1 91 ? 14.222 -4.474 -3.422 1.00 79.25 91 LYS A CA 1
ATOM 697 C C . LYS A 1 91 ? 13.946 -3.639 -4.674 1.00 79.25 91 LYS A C 1
ATOM 699 O O . LYS A 1 91 ? 14.767 -3.657 -5.592 1.00 79.25 91 LYS A O 1
ATOM 704 N N . TYR A 1 92 ? 12.856 -2.872 -4.697 1.00 80.25 92 TYR A N 1
ATOM 705 C CA . TYR A 1 92 ? 12.557 -1.938 -5.784 1.00 80.25 92 TYR A CA 1
ATOM 706 C C . TYR A 1 92 ? 13.635 -0.851 -5.923 1.00 80.25 92 TYR A C 1
ATOM 708 O O . TYR A 1 92 ? 14.185 -0.658 -7.009 1.00 80.25 92 TYR A O 1
ATOM 716 N N . VAL A 1 93 ? 13.992 -0.181 -4.826 1.00 79.00 93 VAL A N 1
ATOM 717 C CA . VAL A 1 93 ? 14.981 0.908 -4.800 1.00 79.00 93 VAL A CA 1
ATOM 718 C C . VAL A 1 93 ? 16.382 0.409 -5.189 1.00 79.00 93 VAL A C 1
ATOM 720 O O . VAL A 1 93 ? 17.042 1.006 -6.048 1.00 79.00 93 VAL A O 1
ATOM 723 N N . LEU A 1 94 ? 16.816 -0.735 -4.648 1.00 77.44 94 LEU A N 1
ATOM 724 C CA . LEU A 1 94 ? 18.078 -1.381 -5.021 1.00 77.44 94 LEU A CA 1
ATOM 725 C C . LEU A 1 94 ? 18.055 -1.838 -6.486 1.00 77.44 94 LEU A C 1
ATOM 727 O O . LEU A 1 94 ? 19.003 -1.590 -7.237 1.00 77.44 94 LEU A O 1
ATOM 731 N N . GLY A 1 95 ? 16.943 -2.423 -6.936 1.00 73.50 95 GLY A N 1
ATOM 732 C CA . GLY A 1 95 ? 16.725 -2.817 -8.325 1.00 73.50 95 GLY A CA 1
ATOM 733 C C . GLY A 1 95 ? 16.830 -1.634 -9.290 1.00 73.50 95 GLY A C 1
ATOM 734 O O . GLY A 1 95 ? 17.492 -1.731 -10.325 1.00 73.50 95 GLY A O 1
ATOM 735 N N . PHE A 1 96 ? 16.280 -0.479 -8.916 1.00 68.25 96 PHE A N 1
ATOM 736 C CA . PHE A 1 96 ? 16.349 0.763 -9.687 1.00 68.25 96 PHE A CA 1
ATOM 737 C C . PHE A 1 96 ? 17.787 1.272 -9.889 1.00 68.25 96 PHE A C 1
ATOM 739 O O . PHE A 1 96 ? 18.119 1.855 -10.931 1.00 68.25 96 PHE A O 1
ATOM 746 N N . SER A 1 97 ? 18.670 1.024 -8.916 1.00 65.75 97 SER A N 1
ATOM 747 C CA . SER A 1 97 ? 20.093 1.371 -9.006 1.00 65.75 97 SER A CA 1
ATOM 748 C C . SER A 1 97 ? 20.863 0.447 -9.967 1.00 65.75 97 SER A C 1
ATOM 750 O O . SER A 1 97 ? 21.718 0.913 -10.727 1.00 65.75 97 SER A O 1
ATOM 752 N N . SER A 1 98 ? 20.487 -0.837 -10.008 1.00 64.50 98 SER A N 1
ATOM 753 C CA . SER A 1 98 ? 21.110 -1.877 -10.842 1.00 64.50 98 SER A CA 1
ATOM 754 C C . SER A 1 98 ? 20.691 -1.843 -12.321 1.00 64.50 98 SER A C 1
ATOM 756 O O . SER A 1 98 ? 21.354 -2.432 -13.174 1.00 64.50 98 SER A O 1
ATOM 758 N N . MET A 1 99 ? 19.629 -1.104 -12.662 1.00 59.81 99 MET A N 1
ATOM 759 C CA . MET A 1 99 ? 18.960 -1.139 -13.971 1.00 59.81 99 MET A CA 1
ATOM 760 C C . MET A 1 99 ? 19.701 -0.388 -15.103 1.00 59.81 99 MET A C 1
ATOM 762 O O . MET A 1 99 ? 19.079 0.270 -15.936 1.00 59.81 99 MET A O 1
ATOM 766 N N . ARG A 1 100 ? 21.038 -0.486 -15.170 1.00 54.00 100 ARG A N 1
ATOM 767 C CA . ARG A 1 100 ? 21.864 0.119 -16.237 1.00 54.00 100 ARG A CA 1
ATOM 768 C C . ARG A 1 100 ? 21.551 -0.438 -17.637 1.00 54.00 100 ARG A C 1
ATOM 770 O O . ARG A 1 100 ? 21.761 0.267 -18.618 1.00 54.00 100 ARG A O 1
ATOM 777 N N . CYS A 1 101 ? 21.002 -1.651 -17.747 1.00 44.00 101 CYS A N 1
ATOM 778 C CA . CYS A 1 101 ? 20.753 -2.320 -19.035 1.00 44.00 101 CYS A CA 1
ATOM 779 C C . CYS A 1 101 ? 19.495 -1.853 -19.796 1.00 44.00 101 CYS A C 1
ATOM 781 O O . CYS A 1 101 ? 19.399 -2.086 -20.993 1.00 44.00 101 CYS A O 1
ATOM 783 N N . CYS A 1 102 ? 18.521 -1.188 -19.161 1.00 48.41 102 CYS A N 1
ATOM 784 C CA . CYS A 1 102 ? 17.301 -0.742 -19.868 1.00 48.41 102 CYS A CA 1
ATOM 785 C C . CYS A 1 102 ? 17.432 0.651 -20.508 1.00 48.41 102 CYS A C 1
ATOM 787 O O . CYS A 1 102 ? 16.491 1.138 -21.138 1.00 48.41 102 CYS A O 1
ATOM 789 N N . THR A 1 103 ? 18.580 1.305 -20.324 1.00 48.62 103 THR A N 1
ATOM 790 C CA . THR A 1 103 ? 18.815 2.694 -20.730 1.00 48.62 103 THR A CA 1
ATOM 791 C C . THR A 1 103 ? 18.923 2.871 -22.244 1.00 48.62 103 THR A C 1
ATOM 793 O O . THR A 1 103 ? 18.628 3.957 -22.732 1.00 48.62 103 THR A O 1
ATOM 796 N N . GLU A 1 104 ? 19.277 1.814 -22.978 1.00 47.06 104 GLU A N 1
ATOM 797 C CA . GLU A 1 104 ? 19.462 1.856 -24.436 1.00 47.06 104 GLU A CA 1
ATOM 798 C C . GLU A 1 104 ? 18.148 1.718 -25.225 1.00 47.06 104 GLU A C 1
ATOM 800 O O . GLU A 1 104 ? 18.075 2.147 -26.368 1.00 47.06 104 GLU A O 1
ATOM 805 N N . MET A 1 105 ? 17.069 1.209 -24.616 1.00 47.50 105 MET A N 1
ATOM 806 C CA . MET A 1 105 ? 15.797 0.942 -25.315 1.00 47.50 105 MET A CA 1
ATOM 807 C C . MET A 1 105 ? 14.692 1.989 -25.068 1.00 47.50 105 MET A C 1
ATOM 809 O O . MET A 1 105 ? 13.506 1.680 -25.182 1.00 47.50 105 MET A O 1
ATOM 813 N N . GLY A 1 106 ? 15.034 3.226 -24.685 1.00 50.41 106 GLY A N 1
ATOM 814 C CA . GLY A 1 106 ? 14.041 4.312 -24.565 1.00 50.41 106 GLY A CA 1
ATOM 815 C C . GLY A 1 106 ? 12.943 4.068 -23.514 1.00 50.41 106 GLY A C 1
ATOM 816 O O . GLY A 1 106 ? 11.818 4.553 -23.637 1.00 50.41 106 GLY A O 1
ATOM 817 N N . CYS A 1 107 ? 13.232 3.286 -22.471 1.00 52.91 107 CYS A N 1
ATOM 818 C CA . CYS A 1 107 ? 12.233 2.878 -21.487 1.00 52.91 107 CYS A CA 1
ATOM 819 C C . CYS A 1 107 ? 11.828 4.056 -20.571 1.00 52.91 107 CYS A C 1
ATOM 821 O O . CYS A 1 107 ? 12.491 4.328 -19.575 1.00 52.91 107 CYS A O 1
ATOM 823 N N . GLN A 1 108 ? 10.714 4.739 -20.871 1.00 62.25 108 GLN A N 1
ATOM 824 C CA . GLN A 1 108 ? 10.104 5.760 -19.993 1.00 62.25 108 GLN A CA 1
ATOM 825 C C . GLN A 1 108 ? 9.397 5.172 -18.750 1.00 62.25 108 GLN A C 1
ATOM 827 O O . GLN A 1 108 ? 9.076 5.901 -17.813 1.00 62.25 108 GLN A O 1
ATOM 832 N N . ARG A 1 109 ? 9.153 3.854 -18.708 1.00 61.31 109 ARG A N 1
ATOM 833 C CA . ARG A 1 109 ? 8.392 3.194 -17.626 1.00 61.31 109 ARG A CA 1
ATOM 834 C C . ARG A 1 109 ? 9.005 3.283 -16.220 1.00 61.31 109 ARG A C 1
ATOM 836 O O . ARG A 1 109 ? 8.244 3.557 -15.297 1.00 61.31 109 ARG A O 1
ATOM 843 N N . PRO A 1 110 ? 10.328 3.117 -16.011 1.00 65.38 110 PRO A N 1
ATOM 844 C CA . PRO A 1 110 ? 10.908 3.167 -14.667 1.00 65.38 110 PRO A CA 1
ATOM 845 C C . PRO A 1 110 ? 10.695 4.527 -13.998 1.00 65.38 110 PRO A C 1
ATOM 847 O O . PRO A 1 110 ? 10.479 4.598 -12.795 1.00 65.38 110 PRO A O 1
ATOM 850 N N . ALA A 1 111 ? 10.713 5.612 -14.780 1.00 70.06 111 ALA A N 1
ATOM 851 C CA . ALA A 1 111 ? 10.466 6.950 -14.259 1.00 70.06 111 ALA A CA 1
ATOM 852 C C . ALA A 1 111 ? 9.024 7.102 -13.751 1.00 70.06 111 ALA A C 1
ATOM 854 O O . ALA A 1 111 ? 8.825 7.678 -12.688 1.00 70.06 111 ALA A O 1
ATOM 855 N N . ARG A 1 112 ? 8.035 6.538 -14.459 1.00 74.06 112 ARG A N 1
ATOM 856 C CA . ARG A 1 112 ? 6.620 6.597 -14.052 1.00 74.06 112 ARG A CA 1
ATOM 857 C C . ARG A 1 112 ? 6.362 5.827 -12.757 1.00 74.06 112 ARG A C 1
ATOM 859 O O . ARG A 1 112 ? 5.812 6.402 -11.826 1.00 74.06 112 ARG A O 1
ATOM 866 N N . LEU A 1 113 ? 6.844 4.583 -12.667 1.00 76.75 113 LEU A N 1
ATOM 867 C CA . LEU A 1 113 ? 6.794 3.795 -11.426 1.00 76.75 113 LEU A CA 1
ATOM 868 C C . LEU A 1 113 ? 7.512 4.511 -10.272 1.00 76.75 113 LEU A C 1
ATOM 870 O O . LEU A 1 113 ? 7.030 4.503 -9.145 1.00 76.75 113 LEU A O 1
ATOM 874 N N . GLY A 1 114 ? 8.630 5.190 -10.554 1.00 79.50 114 GLY A N 1
ATOM 875 C CA . GLY A 1 114 ? 9.341 6.015 -9.576 1.00 79.50 114 GLY A CA 1
ATOM 876 C C . GLY A 1 114 ? 8.505 7.178 -9.036 1.00 79.50 114 GLY A C 1
ATOM 877 O O . GLY A 1 114 ? 8.511 7.407 -7.832 1.00 79.50 114 GLY A O 1
ATOM 878 N N . ILE A 1 115 ? 7.762 7.884 -9.895 1.00 82.50 115 ILE A N 1
ATOM 879 C CA . ILE A 1 115 ? 6.880 8.984 -9.468 1.00 82.50 115 ILE A CA 1
ATOM 880 C C . ILE A 1 115 ? 5.740 8.441 -8.604 1.00 82.50 115 ILE A C 1
ATOM 882 O O . ILE A 1 115 ? 5.491 8.985 -7.534 1.00 82.50 115 ILE A O 1
ATOM 886 N N . SER A 1 116 ? 5.086 7.356 -9.029 1.00 85.62 116 SER A N 1
ATOM 887 C CA . SER A 1 116 ? 4.021 6.722 -8.243 1.00 85.62 116 SER A CA 1
ATOM 888 C C . SER A 1 116 ? 4.514 6.259 -6.873 1.00 85.62 116 SER A C 1
ATOM 890 O O . SER A 1 116 ? 3.829 6.470 -5.883 1.00 85.62 116 SER A O 1
ATOM 892 N N . PHE A 1 117 ? 5.725 5.703 -6.798 1.00 85.50 117 PHE A N 1
ATOM 893 C CA . PHE A 1 117 ? 6.364 5.328 -5.537 1.00 85.50 117 PHE A CA 1
ATOM 894 C C . PHE A 1 117 ? 6.599 6.529 -4.608 1.00 85.50 117 PHE A C 1
ATOM 896 O O . PHE A 1 117 ? 6.278 6.482 -3.423 1.00 85.50 117 PHE A O 1
ATOM 903 N N . ILE A 1 118 ? 7.153 7.617 -5.151 1.00 83.44 118 ILE A N 1
ATOM 904 C CA . ILE A 1 118 ? 7.436 8.850 -4.404 1.00 83.44 118 ILE A CA 1
ATOM 905 C C . ILE A 1 118 ? 6.136 9.468 -3.876 1.00 83.44 118 ILE A C 1
ATOM 907 O O . ILE A 1 118 ? 6.049 9.780 -2.689 1.00 83.44 118 ILE A O 1
ATOM 911 N N . LEU A 1 119 ? 5.130 9.623 -4.743 1.00 88.12 119 LEU A N 1
ATOM 912 C CA . LEU A 1 119 ? 3.830 10.185 -4.372 1.00 88.12 119 LEU A CA 1
ATOM 913 C C . LEU A 1 119 ? 3.128 9.324 -3.327 1.00 88.12 119 LEU A C 1
ATOM 915 O O . LEU A 1 119 ? 2.629 9.872 -2.349 1.00 88.12 119 LEU A O 1
ATOM 919 N N . HIS A 1 120 ? 3.172 8.000 -3.480 1.00 88.62 120 HIS A N 1
ATOM 920 C CA . HIS A 1 120 ? 2.612 7.085 -2.499 1.00 88.62 120 HIS A CA 1
ATOM 921 C C . HIS A 1 120 ? 3.227 7.302 -1.112 1.00 88.62 120 HIS A C 1
ATOM 923 O O . HIS A 1 120 ? 2.498 7.490 -0.144 1.00 88.62 120 HIS A O 1
ATOM 929 N N . ASN A 1 121 ? 4.559 7.348 -1.006 1.00 84.75 121 ASN A N 1
ATOM 930 C CA . ASN A 1 121 ? 5.228 7.587 0.275 1.00 84.75 121 ASN A CA 1
ATOM 931 C C . ASN A 1 121 ? 4.841 8.943 0.885 1.00 84.75 121 ASN A C 1
ATOM 933 O O . ASN A 1 121 ? 4.562 9.016 2.079 1.00 84.75 121 ASN A O 1
ATOM 937 N N . ILE A 1 122 ? 4.775 10.005 0.072 1.00 87.12 122 ILE A N 1
ATOM 938 C CA . ILE A 1 122 ? 4.367 11.342 0.530 1.00 87.12 122 ILE A CA 1
ATOM 939 C C . ILE A 1 122 ? 2.925 11.327 1.047 1.00 87.12 122 ILE A C 1
ATOM 941 O O . ILE A 1 122 ? 2.672 11.811 2.149 1.00 87.12 122 ILE A O 1
ATOM 945 N N . PHE A 1 123 ? 1.983 10.761 0.288 1.00 91.25 123 PHE A N 1
ATOM 946 C CA . PHE A 1 123 ? 0.584 10.689 0.703 1.00 91.25 123 PHE A CA 1
ATOM 947 C C . PHE A 1 123 ? 0.391 9.817 1.936 1.00 91.25 123 PHE A C 1
ATOM 949 O O . PHE A 1 123 ? -0.380 10.189 2.810 1.00 91.25 123 PHE A O 1
ATOM 956 N N . THR A 1 124 ? 1.118 8.710 2.052 1.00 86.06 124 THR A N 1
ATOM 957 C CA . THR A 1 124 ? 1.063 7.847 3.235 1.00 86.06 124 THR A CA 1
ATOM 958 C C . THR A 1 124 ? 1.571 8.573 4.483 1.00 86.06 124 THR A C 1
ATOM 960 O O . THR A 1 124 ? 0.939 8.485 5.532 1.00 86.06 124 THR A O 1
ATOM 963 N N . ILE A 1 125 ? 2.659 9.347 4.380 1.00 84.06 125 ILE A N 1
ATOM 964 C CA . ILE A 1 125 ? 3.152 10.178 5.492 1.00 84.06 125 ILE A CA 1
ATOM 965 C C . ILE A 1 125 ? 2.131 11.261 5.859 1.00 84.06 125 ILE A C 1
ATOM 967 O O . ILE A 1 125 ? 1.829 11.442 7.037 1.00 84.06 125 ILE A O 1
ATOM 971 N N . LEU A 1 126 ? 1.594 11.977 4.865 1.00 88.69 126 LEU A N 1
ATOM 972 C CA . LEU A 1 126 ? 0.589 13.022 5.083 1.00 88.69 126 LEU A CA 1
ATOM 973 C C . LEU A 1 126 ? -0.675 12.456 5.729 1.00 88.69 126 LEU A C 1
ATOM 975 O O . LEU A 1 126 ? -1.186 13.045 6.677 1.00 88.69 126 LEU A O 1
ATOM 979 N N . TRP A 1 127 ? -1.152 11.310 5.247 1.00 90.00 127 TRP A N 1
ATOM 980 C CA . TRP A 1 127 ? -2.283 10.596 5.825 1.00 90.00 127 TRP A CA 1
ATOM 981 C C . TRP A 1 127 ? -2.014 10.247 7.289 1.00 90.00 127 TRP A C 1
ATOM 983 O O . TRP A 1 127 ? -2.787 10.662 8.148 1.00 90.00 127 TRP A O 1
ATOM 993 N N . ALA A 1 128 ? -0.897 9.571 7.586 1.00 82.19 128 ALA A N 1
ATOM 994 C CA . ALA A 1 128 ? -0.554 9.164 8.947 1.00 82.19 128 ALA A CA 1
ATOM 995 C C . ALA A 1 128 ? -0.439 10.372 9.890 1.00 82.19 128 ALA A C 1
ATOM 997 O O . ALA A 1 128 ? -0.925 10.334 11.017 1.00 82.19 128 ALA A O 1
ATOM 998 N N . PHE A 1 129 ? 0.154 11.471 9.414 1.00 83.69 129 PHE A N 1
ATOM 999 C CA . PHE A 1 129 ? 0.266 12.712 10.174 1.00 83.69 129 PHE A CA 1
ATOM 1000 C C . PHE A 1 129 ? -1.105 13.333 10.473 1.00 83.69 129 PHE A C 1
ATOM 1002 O O . PHE A 1 129 ? -1.379 13.684 11.619 1.00 83.69 129 PHE A O 1
ATOM 1009 N N . LEU A 1 130 ? -1.974 13.466 9.465 1.00 86.31 130 LEU A N 1
ATOM 1010 C CA . LEU A 1 130 ? -3.315 14.039 9.627 1.00 86.31 130 LEU A CA 1
ATOM 1011 C C . LEU A 1 130 ? -4.198 13.170 10.527 1.00 86.31 130 LEU A C 1
ATOM 1013 O O . LEU A 1 130 ? -4.917 13.699 11.375 1.00 86.31 130 LEU A O 1
ATOM 1017 N N . PHE A 1 131 ? -4.103 11.849 10.372 1.00 81.75 131 PHE A N 1
ATOM 1018 C CA . PHE A 1 131 ? -4.812 10.877 11.194 1.00 81.75 131 PHE A CA 1
ATOM 1019 C C . PHE A 1 131 ? -4.384 10.973 12.667 1.00 81.75 131 PHE A C 1
ATOM 1021 O O . PHE A 1 131 ? -5.231 11.123 13.544 1.00 81.75 131 PHE A O 1
ATOM 1028 N N . ALA A 1 132 ? -3.074 11.011 12.941 1.00 76.69 132 ALA A N 1
ATOM 1029 C CA . ALA A 1 132 ? -2.524 11.163 14.294 1.00 76.69 132 ALA A CA 1
ATOM 1030 C C . ALA A 1 132 ? -2.957 12.466 15.001 1.00 76.69 132 ALA A C 1
ATOM 1032 O O . ALA A 1 132 ? -2.985 12.529 16.230 1.00 76.69 132 ALA A O 1
ATOM 1033 N N . HIS A 1 133 ? -3.318 13.501 14.234 1.00 80.81 133 HIS A N 1
ATOM 1034 C CA . HIS A 1 133 ? -3.830 14.781 14.740 1.00 80.81 133 HIS A CA 1
ATOM 1035 C C . HIS A 1 133 ? -5.366 14.871 14.731 1.00 80.81 133 HIS A C 1
ATOM 1037 O O . HIS A 1 133 ? -5.915 15.963 14.879 1.00 80.81 133 HIS A O 1
ATOM 1043 N N . SER A 1 134 ? -6.063 13.746 14.545 1.00 80.50 134 SER A N 1
ATOM 1044 C CA . SER A 1 134 ? -7.531 13.661 14.532 1.00 80.50 134 SER A CA 1
ATOM 1045 C C . SER A 1 134 ? -8.204 14.551 13.473 1.00 80.50 134 SER A C 1
ATOM 1047 O O . SER A 1 134 ? -9.342 14.985 13.641 1.00 80.50 134 SER A O 1
ATOM 1049 N N . LEU A 1 135 ? -7.524 14.826 12.355 1.00 84.75 135 LEU A N 1
ATOM 1050 C CA . LEU A 1 135 ? -8.074 15.568 11.217 1.00 84.75 135 LEU A CA 1
ATOM 1051 C C . LEU A 1 135 ? -8.711 14.593 10.212 1.00 84.75 135 LEU A C 1
ATOM 1053 O O . LEU A 1 135 ? -8.260 14.504 9.065 1.00 84.75 135 LEU A O 1
ATOM 1057 N N . SER A 1 136 ? -9.743 13.852 10.640 1.00 83.75 136 SER A N 1
ATOM 1058 C CA . SER A 1 136 ? -10.254 12.679 9.907 1.00 83.75 136 SER A CA 1
ATOM 1059 C C . SER A 1 136 ? -10.664 13.003 8.465 1.00 83.75 136 SER A C 1
ATOM 1061 O O . SER A 1 136 ? -10.144 12.391 7.535 1.00 83.75 136 SER A O 1
ATOM 1063 N N . GLY A 1 137 ? -11.448 14.064 8.239 1.00 86.69 137 GLY A N 1
ATOM 1064 C CA . GLY A 1 137 ? -11.868 14.472 6.888 1.00 86.69 137 GLY A CA 1
ATOM 1065 C C . GLY A 1 137 ? -10.716 14.825 5.930 1.00 86.69 137 GLY A C 1
ATOM 1066 O O . GLY A 1 137 ? -10.783 14.538 4.731 1.00 86.69 137 GLY A O 1
ATOM 1067 N N . TRP A 1 138 ? -9.624 15.403 6.442 1.00 90.00 138 TRP A N 1
ATOM 1068 C CA . TRP A 1 138 ? -8.428 15.668 5.635 1.00 90.00 138 TRP A CA 1
ATOM 1069 C C . TRP A 1 138 ? -7.620 14.397 5.389 1.00 90.00 138 TRP A C 1
ATOM 1071 O O . TRP A 1 138 ? -7.121 14.204 4.280 1.00 90.00 138 TRP A O 1
ATOM 1081 N N . SER A 1 139 ? -7.512 13.522 6.393 1.00 87.94 139 SER A N 1
ATOM 1082 C CA . SER A 1 139 ? -6.837 12.233 6.240 1.00 87.94 139 SER A CA 1
ATOM 1083 C C . SER A 1 139 ? -7.527 11.368 5.176 1.00 87.94 139 SER A C 1
ATOM 1085 O O . SER A 1 139 ? -6.848 10.875 4.277 1.00 87.94 139 SER A O 1
ATOM 1087 N N . GLU A 1 140 ? -8.864 11.319 5.169 1.00 88.25 140 GLU A N 1
ATOM 1088 C CA . GLU A 1 140 ? -9.664 10.636 4.145 1.00 88.25 140 GLU A CA 1
ATOM 1089 C C . GLU A 1 140 ? -9.423 11.206 2.750 1.00 88.25 140 GLU A C 1
ATOM 1091 O O . GLU A 1 140 ? -9.207 10.469 1.788 1.00 88.25 140 GLU A O 1
ATOM 1096 N N . SER A 1 141 ? -9.385 12.535 2.636 1.00 93.25 141 SER A N 1
ATOM 1097 C CA . SER A 1 141 ? -9.127 13.202 1.358 1.00 93.25 141 SER A CA 1
ATOM 1098 C C . SER A 1 141 ? -7.751 12.826 0.793 1.00 93.25 141 SER A C 1
ATOM 1100 O O . SER A 1 141 ? -7.628 12.537 -0.398 1.00 93.25 141 SER A O 1
ATOM 1102 N N . ILE A 1 142 ? -6.712 12.781 1.635 1.00 93.12 142 ILE A N 1
ATOM 1103 C CA . ILE A 1 142 ? -5.366 12.356 1.219 1.00 93.12 142 ILE A CA 1
ATOM 1104 C C . ILE A 1 142 ? -5.337 10.870 0.854 1.00 93.12 142 ILE A C 1
ATOM 1106 O O . ILE A 1 142 ? -4.710 10.500 -0.140 1.00 93.12 142 ILE A O 1
ATOM 1110 N N . LEU A 1 143 ? -6.031 10.024 1.614 1.00 89.31 143 LEU A N 1
ATOM 1111 C CA . LEU A 1 143 ? -6.118 8.594 1.339 1.00 89.31 143 LEU A CA 1
ATOM 1112 C C . LEU A 1 143 ? -6.809 8.321 -0.006 1.00 89.31 143 LEU A C 1
ATOM 1114 O O . LEU A 1 143 ? -6.311 7.534 -0.811 1.00 89.31 143 LEU A O 1
ATOM 1118 N N . PHE A 1 144 ? -7.894 9.038 -0.298 1.00 91.38 144 PHE A N 1
ATOM 1119 C CA . PHE A 1 144 ? -8.603 8.968 -1.573 1.00 91.38 144 PHE A CA 1
ATOM 1120 C C . PHE A 1 144 ? -7.747 9.461 -2.751 1.00 91.38 144 PHE A C 1
ATOM 1122 O O . PHE A 1 144 ? -7.721 8.836 -3.813 1.00 91.38 144 PHE A O 1
ATOM 1129 N N . LEU A 1 145 ? -6.978 10.541 -2.567 1.00 93.06 145 LEU A N 1
ATOM 1130 C CA . LEU A 1 145 ? -6.019 11.007 -3.576 1.00 93.06 145 LEU A CA 1
ATOM 1131 C C . LEU A 1 145 ? -4.905 9.980 -3.829 1.00 93.06 145 LEU A C 1
ATOM 1133 O O . LEU A 1 145 ? -4.540 9.751 -4.985 1.00 93.06 145 LEU A O 1
ATOM 1137 N N . ASN A 1 146 ? -4.403 9.325 -2.776 1.00 92.12 146 ASN A N 1
ATOM 1138 C CA . ASN A 1 146 ? -3.438 8.228 -2.885 1.00 92.12 146 ASN A CA 1
ATOM 1139 C C . ASN A 1 146 ? -4.033 7.058 -3.684 1.00 92.12 146 ASN A C 1
ATOM 1141 O O . ASN A 1 146 ? -3.405 6.560 -4.617 1.00 92.12 146 ASN A O 1
ATOM 1145 N N . PHE A 1 147 ? -5.281 6.681 -3.391 1.00 90.44 147 PHE A N 1
ATOM 1146 C CA . PHE A 1 147 ? -6.009 5.648 -4.126 1.00 90.44 147 PHE A CA 1
ATOM 1147 C C . PHE A 1 147 ? -6.127 5.975 -5.624 1.00 90.44 147 PHE A C 1
ATOM 1149 O O . PHE A 1 147 ? -5.741 5.155 -6.461 1.00 90.44 147 PHE A O 1
ATOM 1156 N N . ILE A 1 148 ? -6.577 7.185 -5.986 1.00 91.31 148 ILE A N 1
ATOM 1157 C CA . ILE A 1 148 ? -6.661 7.622 -7.392 1.00 91.31 148 ILE A CA 1
ATOM 1158 C C . ILE A 1 148 ? -5.282 7.566 -8.059 1.00 91.31 148 ILE A C 1
ATOM 1160 O O . ILE A 1 148 ? -5.146 7.045 -9.169 1.00 91.31 148 ILE A O 1
ATOM 1164 N N . GLN A 1 149 ? -4.244 8.070 -7.388 1.00 93.12 149 GLN A N 1
ATOM 1165 C CA . GLN A 1 149 ? -2.878 8.067 -7.909 1.00 93.12 149 GLN A CA 1
ATOM 1166 C C . GLN A 1 149 ? -2.368 6.645 -8.180 1.00 93.12 149 GLN A C 1
ATOM 1168 O O . GLN A 1 149 ? -1.705 6.409 -9.198 1.00 93.12 149 GLN A O 1
ATOM 1173 N N . LEU A 1 150 ? -2.661 5.696 -7.293 1.00 87.50 150 LEU A N 1
ATOM 1174 C CA . LEU A 1 150 ? -2.289 4.291 -7.446 1.00 87.50 150 LEU A CA 1
ATOM 1175 C C . LEU A 1 150 ? -3.105 3.607 -8.555 1.00 87.50 150 LEU A C 1
ATOM 1177 O O . LEU A 1 150 ? -2.534 2.851 -9.342 1.00 87.50 150 LEU A O 1
ATOM 1181 N N . CYS A 1 151 ? -4.393 3.936 -8.696 1.00 85.44 151 CYS A N 1
ATOM 1182 C CA . CYS A 1 151 ? -5.246 3.450 -9.786 1.00 85.44 151 CYS A CA 1
ATOM 1183 C C . CYS A 1 151 ? -4.746 3.914 -11.157 1.00 85.44 151 CYS A C 1
ATOM 1185 O O . CYS A 1 151 ? -4.617 3.100 -12.070 1.00 85.44 151 CYS A O 1
ATOM 1187 N N . ILE A 1 152 ? -4.402 5.200 -11.296 1.00 85.38 152 ILE A N 1
ATOM 1188 C CA . ILE A 1 152 ? -3.814 5.745 -12.529 1.00 85.38 152 ILE A CA 1
ATOM 1189 C C . ILE A 1 152 ? -2.488 5.038 -12.834 1.00 85.38 152 ILE A C 1
ATOM 1191 O O . ILE A 1 152 ? -2.247 4.634 -13.973 1.00 85.38 152 ILE A O 1
ATOM 1195 N N . GLY A 1 153 ? -1.645 4.834 -11.815 1.00 81.44 153 GLY A N 1
ATOM 1196 C CA . GLY A 1 153 ? -0.393 4.088 -11.954 1.00 81.44 153 GLY A CA 1
ATOM 1197 C C . GLY A 1 153 ? -0.611 2.658 -12.456 1.00 81.44 153 GLY A C 1
ATOM 1198 O O . GLY A 1 153 ? 0.089 2.212 -13.363 1.00 81.44 153 GLY A O 1
ATOM 1199 N N . CYS A 1 154 ? -1.615 1.963 -11.917 1.00 79.06 154 CYS A N 1
ATOM 1200 C CA . CYS A 1 154 ? -1.948 0.593 -12.294 1.00 79.06 154 CYS A CA 1
ATOM 1201 C C . CYS A 1 154 ? -2.548 0.494 -13.710 1.00 79.06 154 CYS A C 1
ATOM 1203 O O . CYS A 1 154 ? -2.132 -0.360 -14.496 1.00 79.06 154 CYS A O 1
ATOM 1205 N N . GLY A 1 155 ? -3.478 1.391 -14.062 1.00 73.81 155 GLY A N 1
ATOM 1206 C CA . GLY A 1 155 ? -4.175 1.393 -15.352 1.00 73.81 155 GLY A CA 1
ATOM 1207 C C . GLY A 1 155 ? -3.264 1.706 -16.540 1.00 73.81 155 GLY A C 1
ATOM 1208 O O . GLY A 1 155 ? -3.330 1.032 -17.569 1.00 73.81 155 GLY A O 1
ATOM 1209 N N . MET A 1 156 ? -2.341 2.664 -16.392 1.00 61.41 156 MET A N 1
ATOM 1210 C CA . MET A 1 156 ? -1.393 3.005 -17.463 1.00 61.41 156 MET A CA 1
ATOM 1211 C C . MET A 1 156 ? -0.427 1.862 -17.811 1.00 61.41 156 MET A C 1
ATOM 1213 O O . MET A 1 156 ? 0.077 1.802 -18.936 1.00 61.41 156 MET A O 1
ATOM 1217 N N . ASP A 1 157 ? -0.141 0.959 -16.869 1.00 65.62 157 ASP A N 1
ATOM 1218 C CA . ASP A 1 157 ? 0.748 -0.174 -17.127 1.00 65.62 157 ASP A CA 1
ATOM 1219 C C . ASP A 1 157 ? 0.054 -1.266 -17.960 1.00 65.62 157 ASP A C 1
ATOM 1221 O O . ASP A 1 157 ? 0.710 -1.899 -18.795 1.00 65.62 157 ASP A O 1
ATOM 1225 N N . HIS A 1 158 ? -1.268 -1.430 -17.835 1.00 62.72 158 HIS A N 1
ATOM 1226 C CA . HIS A 1 158 ? -2.025 -2.466 -18.543 1.00 62.72 158 HIS A CA 1
ATOM 1227 C C . HIS A 1 158 ? -2.092 -2.231 -20.063 1.00 62.72 158 HIS A C 1
ATOM 1229 O O . HIS A 1 158 ? -1.826 -3.147 -20.848 1.00 62.72 158 HIS A O 1
ATOM 1235 N N . GLU A 1 159 ? -2.385 -1.008 -20.518 1.00 60.41 159 GLU A N 1
ATOM 1236 C CA . GLU A 1 159 ? -2.394 -0.691 -21.961 1.00 60.41 159 GLU A CA 1
ATOM 1237 C C . GLU A 1 159 ? -1.016 -0.891 -22.593 1.00 60.41 159 GLU A C 1
ATOM 1239 O O . GLU A 1 159 ? -0.854 -1.364 -23.722 1.00 60.41 159 GLU A O 1
ATOM 1244 N N . SER A 1 160 ? 0.011 -0.582 -21.811 1.00 56.94 160 SER A N 1
ATOM 1245 C CA . SER A 1 160 ? 1.392 -0.712 -22.224 1.00 56.94 160 SER A CA 1
ATOM 1246 C C . SER A 1 160 ? 1.816 -2.189 -22.372 1.00 56.94 160 SER A C 1
ATOM 1248 O O . SER A 1 160 ? 2.732 -2.496 -23.146 1.00 56.94 160 SER A O 1
ATOM 1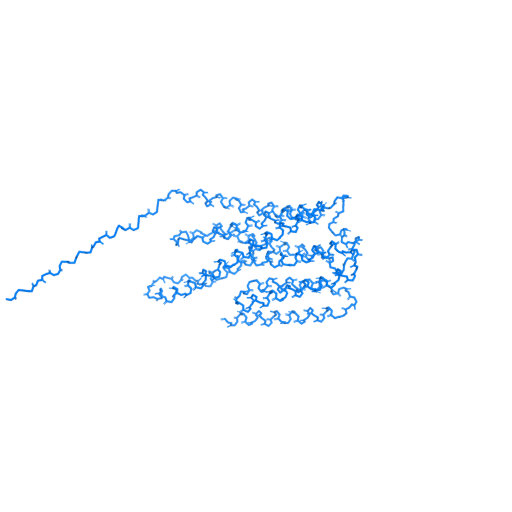250 N N . LEU A 1 161 ? 1.163 -3.110 -21.655 1.00 55.88 161 LEU A N 1
ATOM 1251 C CA . LEU A 1 161 ? 1.376 -4.554 -21.757 1.00 55.88 161 LEU A CA 1
ATOM 1252 C C . LEU A 1 161 ? 0.730 -5.116 -23.033 1.00 55.88 161 LEU A C 1
ATOM 1254 O O . LEU A 1 161 ? 1.409 -5.766 -23.830 1.00 55.88 161 LEU A O 1
ATOM 1258 N N . LEU A 1 162 ? -0.541 -4.774 -23.269 1.00 58.22 162 LEU A N 1
ATOM 1259 C CA . LEU A 1 162 ? -1.304 -5.184 -24.455 1.00 58.22 162 LEU A CA 1
ATOM 1260 C C . LEU A 1 162 ? -0.649 -4.702 -25.756 1.00 58.22 162 LEU A C 1
ATOM 1262 O O . LEU A 1 162 ? -0.521 -5.468 -26.712 1.00 58.22 162 LEU A O 1
ATOM 1266 N N . GLY A 1 163 ? -0.159 -3.459 -25.782 1.00 56.16 163 GLY A N 1
ATOM 1267 C CA . GLY A 1 163 ? 0.538 -2.915 -26.947 1.00 56.16 163 GLY A CA 1
ATOM 1268 C C . GLY A 1 163 ? 1.848 -3.642 -27.283 1.00 56.16 163 GLY A C 1
ATOM 1269 O O . GLY A 1 163 ? 2.204 -3.743 -28.455 1.00 56.16 163 GLY A O 1
ATOM 1270 N N . ARG A 1 164 ? 2.563 -4.185 -26.283 1.00 54.75 164 ARG A N 1
ATOM 1271 C CA . ARG A 1 164 ? 3.853 -4.869 -26.498 1.00 54.75 164 ARG A CA 1
ATOM 1272 C C . ARG A 1 164 ? 3.724 -6.346 -26.829 1.00 54.75 164 ARG A C 1
ATOM 1274 O O . ARG A 1 164 ? 4.464 -6.796 -27.694 1.00 54.75 164 ARG A O 1
ATOM 1281 N N . LEU A 1 165 ? 2.764 -7.064 -26.245 1.00 54.78 165 LEU A N 1
ATOM 1282 C CA . LEU A 1 165 ? 2.455 -8.433 -26.681 1.00 54.78 165 LEU A CA 1
ATOM 1283 C C . LEU A 1 165 ? 2.082 -8.463 -28.175 1.00 54.78 165 LEU A C 1
ATOM 1285 O O . LEU A 1 165 ? 2.435 -9.394 -28.895 1.00 54.78 165 LEU A O 1
ATOM 1289 N N . ARG A 1 166 ? 1.459 -7.385 -28.670 1.00 54.75 166 ARG A N 1
ATOM 1290 C CA . ARG A 1 166 ? 1.148 -7.194 -30.092 1.00 54.75 166 ARG A CA 1
ATOM 1291 C C . ARG A 1 166 ? 2.377 -6.926 -30.974 1.00 54.75 166 ARG A C 1
ATOM 1293 O O . ARG A 1 166 ? 2.353 -7.282 -32.145 1.00 54.75 166 ARG A O 1
ATOM 1300 N N . LEU A 1 167 ? 3.432 -6.315 -30.427 1.00 51.62 167 LEU A N 1
ATOM 1301 C CA . LEU A 1 167 ? 4.694 -6.014 -31.126 1.00 51.62 167 LEU A CA 1
ATOM 1302 C C . LEU A 1 167 ? 5.717 -7.163 -31.043 1.00 51.62 167 LEU A C 1
ATOM 1304 O O . LEU A 1 167 ? 6.530 -7.339 -31.946 1.00 51.62 167 LEU A O 1
ATOM 1308 N N . GLU A 1 168 ? 5.681 -7.976 -29.986 1.00 50.50 168 GLU A N 1
ATOM 1309 C CA . GLU A 1 168 ? 6.565 -9.142 -29.829 1.00 50.50 168 GLU A CA 1
ATOM 1310 C C . GLU A 1 168 ? 6.217 -10.285 -30.796 1.00 50.50 168 GLU A C 1
ATOM 1312 O O . GLU A 1 168 ? 7.108 -11.038 -31.193 1.00 50.50 168 GLU A O 1
ATOM 1317 N N . GLY A 1 169 ? 4.968 -10.358 -31.274 1.00 51.59 169 GLY A N 1
ATOM 1318 C CA . GLY A 1 169 ? 4.602 -11.219 -32.405 1.00 51.59 169 GLY A CA 1
ATOM 1319 C C . GLY A 1 169 ? 5.359 -10.878 -33.697 1.00 51.59 169 GLY A C 1
ATOM 1320 O O . GLY A 1 169 ? 5.597 -11.758 -34.521 1.00 51.59 169 GLY A O 1
ATOM 1321 N N . THR A 1 170 ? 5.801 -9.628 -33.848 1.00 48.53 170 THR A N 1
ATOM 1322 C CA . THR A 1 170 ? 6.448 -9.106 -35.060 1.00 48.53 170 THR A CA 1
ATOM 1323 C C . THR A 1 170 ? 7.978 -9.169 -35.001 1.00 48.53 170 THR A C 1
ATOM 1325 O O . THR A 1 170 ? 8.624 -9.328 -36.034 1.00 48.53 170 THR A O 1
ATOM 1328 N N . CYS A 1 171 ? 8.583 -9.108 -33.809 1.00 44.56 171 CYS A N 1
ATOM 1329 C CA . CYS A 1 171 ? 10.047 -9.099 -33.639 1.00 44.56 171 CYS A CA 1
ATOM 1330 C C . CYS A 1 171 ? 10.709 -10.490 -33.603 1.00 44.56 171 CYS A C 1
ATOM 1332 O O . CYS A 1 171 ? 11.934 -10.583 -33.548 1.00 44.56 171 CYS A O 1
ATOM 1334 N N . ARG A 1 172 ? 9.940 -11.585 -33.679 1.00 49.91 172 ARG A N 1
ATOM 1335 C CA . ARG A 1 172 ? 10.463 -12.969 -33.665 1.00 49.91 172 ARG A CA 1
ATOM 1336 C C . ARG A 1 172 ? 11.349 -13.332 -34.874 1.00 49.91 172 ARG A C 1
ATOM 1338 O O . ARG A 1 172 ? 11.914 -14.420 -34.894 1.00 49.91 172 ARG A O 1
ATOM 1345 N N . GLY A 1 173 ? 11.471 -12.446 -35.868 1.00 50.97 173 GLY A N 1
ATOM 1346 C CA . GLY A 1 173 ? 12.219 -12.674 -37.110 1.00 50.97 173 GLY A CA 1
ATOM 1347 C C . GLY A 1 173 ? 13.682 -12.210 -37.131 1.00 50.97 173 GLY A C 1
ATOM 1348 O O . GLY A 1 173 ? 14.375 -12.501 -38.101 1.00 50.97 173 GLY A O 1
ATOM 1349 N N . GLN A 1 174 ? 14.185 -11.503 -36.116 1.00 46.69 174 GLN A N 1
ATOM 1350 C CA . GLN A 1 174 ? 15.565 -10.993 -36.123 1.00 46.69 174 GLN A CA 1
ATOM 1351 C C . GLN A 1 174 ? 16.341 -11.545 -34.927 1.00 46.69 174 GLN A C 1
ATOM 1353 O O . GLN A 1 174 ? 15.909 -11.397 -33.790 1.00 46.69 174 GLN A O 1
ATOM 1358 N N . GLY A 1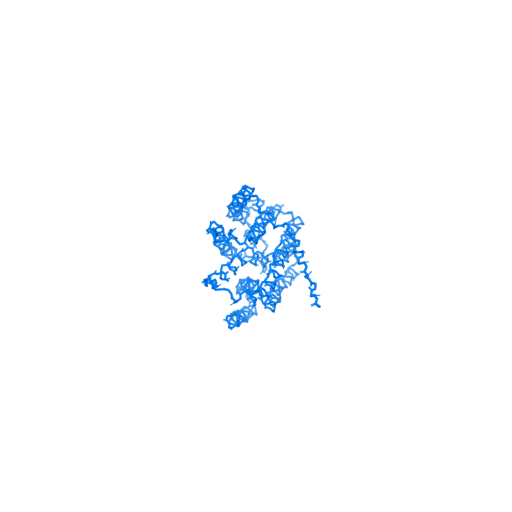 175 ? 17.468 -12.215 -35.198 1.00 52.25 175 GLY A N 1
ATOM 1359 C CA . GLY A 1 175 ? 18.281 -13.025 -34.275 1.00 52.25 175 GLY A CA 1
ATOM 1360 C C . GLY A 1 175 ? 18.943 -12.294 -33.098 1.00 52.25 175 GLY A C 1
ATOM 1361 O O . GLY A 1 175 ? 20.144 -12.436 -32.875 1.00 52.25 175 GLY A O 1
ATOM 1362 N N . ALA A 1 176 ? 18.180 -11.527 -32.323 1.00 53.53 176 ALA A N 1
ATOM 1363 C CA . ALA A 1 176 ? 18.609 -10.960 -31.057 1.00 53.53 176 ALA A CA 1
ATOM 1364 C C . ALA A 1 176 ? 18.757 -12.073 -30.007 1.00 53.53 176 ALA A C 1
ATOM 1366 O O . ALA A 1 176 ? 17.896 -12.944 -29.866 1.00 53.53 176 ALA A O 1
ATOM 1367 N N . ARG A 1 177 ? 19.871 -12.044 -29.264 1.00 53.03 177 ARG A N 1
ATOM 1368 C CA . ARG A 1 177 ? 20.149 -12.991 -28.174 1.00 53.03 177 ARG A CA 1
ATOM 1369 C C . ARG A 1 177 ? 18.967 -13.018 -27.193 1.00 53.03 177 ARG A C 1
ATOM 1371 O O . ARG A 1 177 ? 18.483 -11.945 -26.829 1.00 53.03 177 ARG A O 1
ATOM 1378 N N . PRO A 1 178 ? 18.527 -14.199 -26.727 1.00 53.34 178 PRO A N 1
ATOM 1379 C CA . PRO A 1 178 ? 17.432 -14.300 -25.776 1.00 53.34 178 PRO A CA 1
ATOM 1380 C C . PRO A 1 178 ? 17.880 -13.700 -24.442 1.00 53.34 178 PRO A C 1
ATOM 1382 O O . PRO A 1 178 ? 18.530 -14.356 -23.629 1.00 53.34 178 PRO A O 1
ATOM 1385 N N . VAL A 1 179 ? 17.549 -12.433 -24.198 1.00 57.03 179 VAL A N 1
ATOM 1386 C CA . VAL A 1 179 ? 17.494 -11.921 -22.828 1.00 57.03 179 VAL A CA 1
ATOM 1387 C C . VAL A 1 179 ? 16.494 -12.817 -22.105 1.00 57.03 179 VAL A C 1
ATOM 1389 O O . VAL A 1 179 ? 15.386 -13.012 -22.596 1.00 57.03 179 VAL A O 1
ATOM 1392 N N . SER A 1 180 ? 16.901 -13.425 -20.989 1.00 52.22 180 SER A N 1
ATOM 1393 C CA . SER A 1 180 ? 16.066 -14.377 -20.253 1.00 52.22 180 SER A CA 1
ATOM 1394 C C . SER A 1 180 ? 14.765 -13.697 -19.809 1.00 52.22 180 SER A C 1
ATOM 1396 O O . SER A 1 180 ? 14.729 -12.992 -18.799 1.00 52.22 180 SER A O 1
ATOM 1398 N N . TYR A 1 181 ? 13.697 -13.892 -20.589 1.00 53.53 181 TYR A N 1
ATOM 1399 C CA . TYR A 1 181 ? 12.365 -13.308 -20.397 1.00 53.53 181 TYR A CA 1
ATOM 1400 C C . TYR A 1 181 ? 11.811 -13.568 -18.989 1.00 53.53 181 TYR A C 1
ATOM 1402 O O . TYR A 1 181 ? 11.070 -12.753 -18.442 1.00 53.53 181 TYR A O 1
ATOM 1410 N N . ARG A 1 182 ? 12.262 -14.660 -18.360 1.00 52.19 182 ARG A N 1
ATOM 1411 C CA . ARG A 1 182 ? 11.940 -15.034 -16.982 1.00 52.19 182 ARG A CA 1
ATOM 1412 C C . ARG A 1 182 ? 12.352 -13.963 -15.965 1.00 52.19 182 ARG A C 1
ATOM 1414 O O . ARG A 1 182 ? 11.548 -13.588 -15.122 1.00 52.19 182 ARG A O 1
ATOM 1421 N N . CYS A 1 183 ? 13.561 -13.414 -16.098 1.00 54.31 183 CYS A N 1
ATOM 1422 C CA . CYS A 1 183 ? 14.084 -12.394 -15.185 1.00 54.31 183 CYS A CA 1
ATOM 1423 C C . CYS A 1 183 ? 13.309 -11.069 -15.311 1.00 54.31 183 CYS A C 1
ATOM 1425 O O . CYS A 1 183 ? 13.054 -10.388 -14.320 1.00 54.31 183 CYS A O 1
ATOM 1427 N N . LEU A 1 184 ? 12.864 -10.725 -16.525 1.00 60.47 184 LEU A N 1
ATOM 1428 C CA . LEU A 1 184 ? 12.109 -9.497 -16.777 1.00 60.47 184 LEU A CA 1
ATOM 1429 C C . LEU A 1 184 ? 10.673 -9.572 -16.229 1.00 60.47 184 LEU A C 1
ATOM 1431 O O . LEU A 1 184 ? 10.186 -8.585 -15.678 1.00 60.47 184 LEU A O 1
ATOM 1435 N N . CYS A 1 185 ? 10.000 -10.720 -16.363 1.00 60.66 185 CYS A N 1
ATOM 1436 C CA . CYS A 1 185 ? 8.650 -10.923 -15.829 1.00 60.66 185 CYS A CA 1
ATOM 1437 C C . CYS A 1 185 ? 8.631 -10.946 -14.297 1.00 60.66 185 CYS A C 1
ATOM 1439 O O . CYS A 1 185 ? 7.820 -10.250 -13.690 1.00 60.66 185 CYS A O 1
ATOM 1441 N N . GLU A 1 186 ? 9.561 -11.669 -13.670 1.00 61.88 186 GLU A N 1
ATOM 1442 C CA . GLU A 1 186 ? 9.651 -11.754 -12.208 1.00 61.88 186 GLU A CA 1
ATOM 1443 C C . GLU A 1 186 ? 9.967 -10.387 -11.582 1.00 61.88 186 GLU A C 1
ATOM 1445 O O . GLU A 1 186 ? 9.324 -9.951 -10.627 1.00 61.88 186 GLU A O 1
ATOM 1450 N N . PHE A 1 187 ? 10.897 -9.644 -12.187 1.00 65.44 187 PHE A N 1
ATOM 1451 C 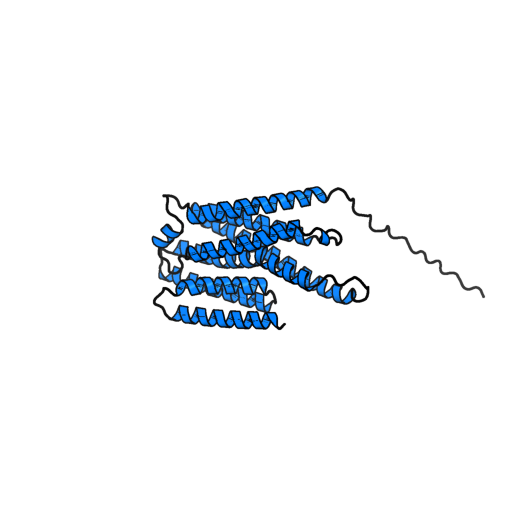CA . PHE A 1 187 ? 11.231 -8.293 -11.753 1.00 65.44 187 PHE A CA 1
ATOM 1452 C C . PHE A 1 187 ? 10.049 -7.318 -11.893 1.00 65.44 187 PHE A C 1
ATOM 1454 O O . PHE A 1 187 ? 9.829 -6.475 -11.024 1.00 65.44 187 PHE A O 1
ATOM 1461 N N . ARG A 1 188 ? 9.252 -7.440 -12.964 1.00 68.88 188 ARG A N 1
ATOM 1462 C CA . ARG A 1 188 ? 8.040 -6.628 -13.160 1.00 68.88 188 ARG A CA 1
ATOM 1463 C C . ARG A 1 188 ? 6.973 -6.932 -12.121 1.00 68.88 188 ARG A C 1
ATOM 1465 O O . ARG A 1 188 ? 6.431 -5.990 -11.551 1.00 68.88 188 ARG A O 1
ATOM 1472 N N . PHE A 1 189 ? 6.703 -8.210 -11.865 1.00 70.19 189 PHE A N 1
ATOM 1473 C CA . PHE A 1 189 ? 5.704 -8.625 -10.885 1.00 70.19 189 PHE A CA 1
ATOM 1474 C C . PHE A 1 189 ? 6.038 -8.076 -9.499 1.00 70.19 189 PHE A C 1
ATOM 1476 O O . PHE A 1 189 ? 5.211 -7.411 -8.886 1.00 70.19 189 PHE A O 1
ATOM 1483 N N . ILE A 1 190 ? 7.281 -8.258 -9.047 1.00 71.75 190 ILE A N 1
ATOM 1484 C CA . ILE A 1 190 ? 7.707 -7.840 -7.707 1.00 71.75 190 ILE A CA 1
ATOM 1485 C C . ILE A 1 190 ? 7.675 -6.319 -7.549 1.00 71.75 190 ILE A C 1
ATOM 1487 O O . ILE A 1 190 ? 7.215 -5.821 -6.526 1.00 71.75 190 ILE A O 1
ATOM 1491 N N . ASN A 1 191 ? 8.114 -5.564 -8.558 1.00 75.12 191 ASN A N 1
ATOM 1492 C CA . ASN A 1 191 ? 8.075 -4.103 -8.483 1.00 75.12 191 ASN A CA 1
ATOM 1493 C C . ASN A 1 191 ? 6.649 -3.561 -8.518 1.00 75.12 191 ASN A C 1
ATOM 1495 O O . ASN A 1 191 ? 6.335 -2.624 -7.790 1.00 75.12 191 ASN A O 1
ATOM 1499 N N . ARG A 1 192 ? 5.781 -4.152 -9.347 1.00 78.81 192 ARG A N 1
ATOM 1500 C CA . ARG A 1 192 ? 4.365 -3.786 -9.395 1.00 78.81 192 ARG A CA 1
ATOM 1501 C C . ARG A 1 192 ? 3.686 -4.097 -8.064 1.00 78.81 192 ARG A C 1
ATOM 1503 O O . ARG A 1 192 ? 2.978 -3.243 -7.538 1.00 78.81 192 ARG A O 1
ATOM 1510 N N . LEU A 1 193 ? 3.983 -5.265 -7.494 1.00 76.62 193 LEU A N 1
ATOM 1511 C CA . LEU A 1 193 ? 3.481 -5.691 -6.193 1.00 76.62 193 LEU A CA 1
ATOM 1512 C C . LEU A 1 193 ? 3.886 -4.705 -5.087 1.00 76.62 193 LEU A C 1
ATOM 1514 O O . LEU A 1 193 ? 3.039 -4.263 -4.317 1.00 76.62 193 LEU A O 1
ATOM 1518 N N . ALA A 1 194 ? 5.167 -4.325 -5.060 1.00 77.12 194 ALA A N 1
ATOM 1519 C CA . ALA A 1 194 ? 5.763 -3.449 -4.054 1.00 77.12 194 ALA A CA 1
ATOM 1520 C C . ALA A 1 194 ? 5.279 -1.993 -4.120 1.00 77.12 194 ALA A C 1
ATOM 1522 O O . ALA A 1 194 ? 5.098 -1.345 -3.092 1.00 77.12 194 ALA A O 1
ATOM 1523 N N . VAL A 1 195 ? 5.150 -1.451 -5.335 1.00 79.81 195 VAL A N 1
ATOM 1524 C CA . VAL A 1 195 ? 4.944 -0.011 -5.557 1.00 79.81 195 VAL A CA 1
ATOM 1525 C C . VAL A 1 195 ? 3.475 0.343 -5.732 1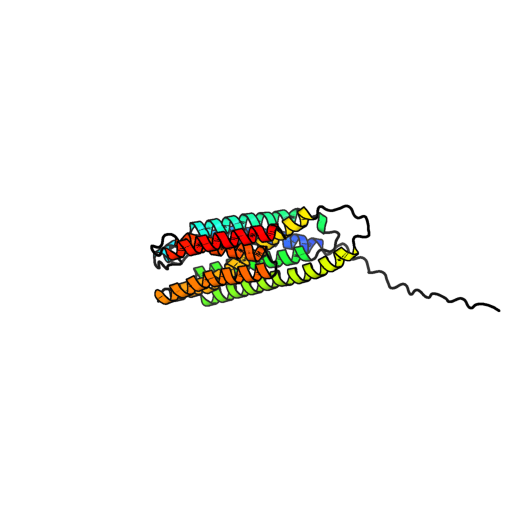.00 79.81 195 VAL A C 1
ATOM 1527 O O . VAL A 1 195 ? 3.075 1.449 -5.383 1.00 79.81 195 VAL A O 1
ATOM 1530 N N . LEU A 1 196 ? 2.682 -0.565 -6.302 1.00 84.56 196 LEU A N 1
ATOM 1531 C CA . LEU A 1 196 ? 1.306 -0.280 -6.690 1.00 84.56 196 LEU A CA 1
ATOM 1532 C C . LEU A 1 196 ? 0.331 -1.202 -5.973 1.00 84.56 196 LEU A C 1
ATOM 1534 O O . LEU A 1 196 ? -0.534 -0.710 -5.264 1.00 84.56 196 LEU A O 1
ATOM 1538 N N . SER A 1 197 ? 0.471 -2.519 -6.122 1.00 85.75 197 SER A N 1
ATOM 1539 C CA . SER A 1 197 ? -0.575 -3.457 -5.707 1.00 85.75 197 SER A CA 1
ATOM 1540 C C . SER A 1 197 ? -0.801 -3.478 -4.198 1.00 85.75 197 SER A C 1
ATOM 1542 O O . SER A 1 197 ? -1.916 -3.209 -3.772 1.00 85.75 197 SER A O 1
ATOM 1544 N N . LEU A 1 198 ? 0.230 -3.729 -3.383 1.00 83.75 198 LEU A N 1
ATOM 1545 C CA . LEU A 1 198 ? 0.075 -3.745 -1.922 1.00 83.75 198 LEU A CA 1
ATOM 1546 C C . LEU A 1 198 ? -0.413 -2.391 -1.370 1.00 83.75 198 LEU A C 1
ATOM 1548 O O . LEU A 1 198 ? -1.453 -2.374 -0.707 1.00 83.75 198 LEU A O 1
ATOM 1552 N N . PRO A 1 199 ? 0.223 -1.252 -1.718 1.00 86.00 199 PRO A N 1
ATOM 1553 C CA . PRO A 1 199 ? -0.298 0.083 -1.424 1.00 86.00 199 PRO A CA 1
ATOM 1554 C C . PRO A 1 199 ? -1.771 0.300 -1.773 1.00 86.00 199 PRO A C 1
ATOM 1556 O O . PRO A 1 199 ? -2.533 0.860 -0.988 1.00 86.00 199 PRO A O 1
ATOM 1559 N N . LEU A 1 200 ? -2.180 -0.132 -2.964 1.00 87.88 200 LEU A N 1
ATOM 1560 C CA . LEU A 1 200 ? -3.528 0.075 -3.473 1.00 87.88 200 LEU A CA 1
ATOM 1561 C C . LEU A 1 200 ? -4.537 -0.753 -2.681 1.00 87.88 200 LEU A C 1
ATOM 1563 O O . LEU A 1 200 ? -5.567 -0.239 -2.264 1.00 87.88 200 LEU A O 1
ATOM 1567 N N . THR A 1 201 ? -4.205 -2.007 -2.392 1.00 87.31 201 THR A N 1
ATOM 1568 C CA . THR A 1 201 ? -5.066 -2.880 -1.586 1.00 87.31 201 THR A CA 1
ATOM 1569 C C . THR A 1 201 ? -5.196 -2.385 -0.150 1.00 87.31 201 THR A C 1
ATOM 1571 O O . THR A 1 201 ? -6.292 -2.397 0.405 1.00 87.31 201 THR A O 1
ATOM 1574 N N . LEU A 1 202 ? -4.122 -1.834 0.423 1.00 87.00 202 LEU A N 1
ATOM 1575 C CA . LEU A 1 202 ? -4.189 -1.192 1.730 1.00 87.00 202 LEU A CA 1
ATOM 1576 C C . LEU A 1 202 ? -5.072 0.056 1.709 1.00 87.00 202 LEU A C 1
ATOM 1578 O O . LEU A 1 202 ? -5.872 0.230 2.618 1.00 87.00 202 LEU A O 1
ATOM 1582 N N . THR A 1 203 ? -4.961 0.918 0.692 1.00 87.19 203 THR A N 1
ATOM 1583 C CA . THR A 1 203 ? -5.802 2.127 0.623 1.00 87.19 203 THR A CA 1
ATOM 1584 C C . THR A 1 203 ? -7.285 1.781 0.470 1.00 87.19 203 THR A C 1
ATOM 1586 O O . THR A 1 203 ? -8.108 2.411 1.126 1.00 87.19 203 THR A O 1
ATOM 1589 N N . VAL A 1 204 ? -7.628 0.732 -0.290 1.00 87.81 204 VAL A N 1
ATOM 1590 C CA . VAL A 1 204 ? -9.005 0.204 -0.383 1.00 87.81 204 VAL A CA 1
ATOM 1591 C C . VAL A 1 204 ? -9.542 -0.244 0.975 1.00 87.81 204 VAL A C 1
ATOM 1593 O O . VAL A 1 204 ? -10.703 0.010 1.272 1.00 87.81 204 VAL A O 1
ATOM 1596 N N . TYR A 1 205 ? -8.712 -0.884 1.800 1.00 87.25 205 TYR A N 1
ATOM 1597 C CA . TYR A 1 205 ? -9.099 -1.291 3.151 1.00 87.25 205 TYR A CA 1
ATOM 1598 C C . TYR A 1 205 ? -9.185 -0.108 4.131 1.00 87.25 205 TYR A C 1
ATOM 1600 O O . TYR A 1 205 ? -10.122 -0.019 4.921 1.00 87.25 205 TYR A O 1
ATOM 1608 N N . MET A 1 206 ? -8.226 0.818 4.076 1.00 83.62 206 MET A N 1
ATOM 1609 C CA . MET A 1 206 ? -8.108 1.910 5.046 1.00 83.62 206 MET A CA 1
ATOM 1610 C C . MET A 1 206 ? -9.267 2.914 4.972 1.00 83.62 206 MET A C 1
ATOM 1612 O O . MET A 1 206 ? -9.613 3.489 5.997 1.00 83.62 206 MET A O 1
ATOM 1616 N N . ILE A 1 207 ? -9.892 3.097 3.801 1.00 85.94 207 ILE A N 1
ATOM 1617 C CA . ILE A 1 207 ? -11.041 4.007 3.627 1.00 85.94 207 ILE A CA 1
ATOM 1618 C C . ILE A 1 207 ? -12.238 3.575 4.501 1.00 85.94 207 ILE A C 1
ATOM 1620 O O . ILE A 1 207 ? -12.628 4.320 5.400 1.00 85.94 207 ILE A O 1
ATOM 1624 N N . PRO A 1 208 ? -12.836 2.379 4.311 1.00 84.06 208 PRO A N 1
ATOM 1625 C CA . PRO A 1 208 ? -13.940 1.938 5.158 1.00 84.06 208 PRO A CA 1
ATOM 1626 C C . PRO A 1 208 ? -13.508 1.715 6.614 1.00 84.06 208 PRO A C 1
ATOM 1628 O O . PRO A 1 208 ? -14.335 1.872 7.509 1.00 84.06 208 PRO A O 1
ATOM 1631 N N . TRP A 1 209 ? -12.231 1.401 6.871 1.00 81.56 209 TRP A N 1
ATOM 1632 C CA . TRP A 1 209 ? -11.712 1.272 8.234 1.00 81.56 209 TRP A CA 1
ATOM 1633 C C . TRP A 1 209 ? -11.731 2.603 9.000 1.00 81.56 209 TRP A C 1
ATOM 1635 O O . TRP A 1 209 ? -12.274 2.653 10.100 1.00 81.56 209 TRP A O 1
ATOM 1645 N N . ASN A 1 210 ? -11.233 3.697 8.419 1.00 80.38 210 ASN A N 1
ATOM 1646 C CA . ASN A 1 210 ? -11.293 5.014 9.065 1.00 80.38 210 ASN A CA 1
ATOM 1647 C C . ASN A 1 210 ? -12.741 5.464 9.308 1.00 80.38 210 ASN A C 1
ATOM 1649 O O . ASN A 1 210 ? -13.048 6.002 10.370 1.00 80.38 210 ASN A O 1
ATOM 1653 N N . ILE A 1 211 ? -13.652 5.181 8.368 1.00 81.25 211 ILE A N 1
ATOM 1654 C CA . ILE A 1 211 ? -15.089 5.433 8.555 1.00 81.25 211 ILE A CA 1
ATOM 1655 C C . ILE A 1 211 ? -15.628 4.633 9.753 1.00 81.25 211 ILE A C 1
ATOM 1657 O O . ILE A 1 211 ? -16.383 5.170 10.563 1.00 81.25 211 ILE A O 1
ATOM 1661 N N . ALA A 1 212 ? -15.235 3.364 9.898 1.00 77.69 212 ALA A N 1
ATOM 1662 C CA . ALA A 1 212 ? -15.642 2.535 11.031 1.00 77.69 212 ALA A CA 1
ATOM 1663 C C . ALA A 1 212 ? -15.101 3.066 12.371 1.00 77.69 212 ALA A C 1
ATOM 1665 O O . ALA A 1 212 ? -15.825 3.040 13.367 1.00 77.69 212 ALA A O 1
ATOM 1666 N N . VAL A 1 213 ? -13.868 3.588 12.394 1.00 75.44 213 VAL A N 1
ATOM 1667 C CA . VAL A 1 213 ? -13.268 4.231 13.576 1.00 75.44 213 VAL A CA 1
ATOM 1668 C C . VAL A 1 213 ? -14.047 5.488 13.971 1.00 75.44 213 VAL A C 1
ATOM 1670 O O . VAL A 1 213 ? -14.402 5.639 15.142 1.00 75.44 213 VAL A O 1
ATOM 1673 N N . ASP A 1 214 ? -14.398 6.347 13.011 1.00 78.38 214 ASP A N 1
ATOM 1674 C CA . ASP A 1 214 ? -15.201 7.553 13.262 1.00 78.38 214 ASP A CA 1
ATOM 1675 C C . ASP A 1 214 ? -16.618 7.211 13.778 1.00 78.38 214 ASP A C 1
ATOM 1677 O O . ASP A 1 214 ? -17.196 7.946 14.584 1.00 78.38 214 ASP A O 1
ATOM 1681 N N . LEU A 1 215 ? -17.164 6.059 13.371 1.00 80.31 215 LEU A N 1
ATOM 1682 C CA . LEU A 1 215 ? -18.474 5.547 13.794 1.00 80.31 215 LEU A CA 1
ATOM 1683 C C . LEU A 1 215 ? -18.425 4.620 15.019 1.00 80.31 215 LEU A C 1
ATOM 1685 O O . LEU A 1 215 ? -19.464 4.105 15.430 1.00 80.31 215 LEU A O 1
ATOM 1689 N N . SER A 1 216 ? -17.260 4.434 15.645 1.00 73.31 216 SER A N 1
ATOM 1690 C CA . SER A 1 216 ? -17.048 3.501 16.769 1.00 73.31 216 SER A CA 1
ATOM 1691 C C . SER A 1 216 ? -17.986 3.710 17.964 1.00 73.31 216 SER A C 1
ATOM 1693 O O . SER A 1 216 ? -18.259 2.766 18.699 1.00 73.31 216 SER A O 1
ATOM 1695 N N . ARG A 1 217 ? -18.572 4.906 18.122 1.00 74.31 217 ARG A N 1
ATOM 1696 C CA . ARG A 1 217 ? -19.618 5.179 19.128 1.00 74.31 217 ARG A CA 1
ATOM 1697 C C . ARG A 1 217 ? -20.906 4.365 18.928 1.00 74.31 217 ARG A C 1
ATOM 1699 O O . ARG A 1 217 ? -21.736 4.333 19.832 1.00 74.31 217 ARG A O 1
ATOM 1706 N N . GLN A 1 218 ? -21.107 3.758 17.760 1.00 79.81 218 GLN A N 1
ATOM 1707 C CA . GLN A 1 218 ? -22.246 2.902 17.427 1.00 79.81 218 GLN A CA 1
ATOM 1708 C C . GLN A 1 218 ? -21.749 1.480 17.141 1.00 79.81 218 GLN A C 1
ATOM 1710 O O . GLN A 1 218 ? -21.471 1.129 15.995 1.00 79.81 218 GLN A O 1
ATOM 1715 N N . GLU A 1 219 ? -21.656 0.660 18.192 1.00 72.06 219 GLU A N 1
ATOM 1716 C CA . GLU A 1 219 ? -21.033 -0.675 18.157 1.00 72.06 219 GLU A CA 1
ATOM 1717 C C . GLU A 1 219 ? -21.565 -1.601 17.048 1.00 72.06 219 GLU A C 1
ATOM 1719 O O . GLU A 1 219 ? -20.788 -2.349 16.459 1.00 72.06 219 GLU A O 1
ATOM 1724 N N . SER A 1 220 ? -22.864 -1.551 16.717 1.00 77.31 220 SER A N 1
ATOM 1725 C CA . SER A 1 220 ? -23.415 -2.430 15.670 1.00 77.31 220 SER A CA 1
ATOM 1726 C C . SER A 1 220 ? -23.053 -1.974 14.253 1.00 77.31 220 SER A C 1
ATOM 1728 O O . SER A 1 220 ? -22.809 -2.802 13.383 1.00 77.31 220 SER A O 1
ATOM 1730 N N . ILE A 1 221 ? -23.016 -0.662 14.003 1.00 80.75 221 ILE A N 1
ATOM 1731 C CA . ILE A 1 221 ? -22.782 -0.119 12.657 1.00 80.75 221 ILE A CA 1
ATOM 1732 C C . ILE A 1 221 ? -21.304 -0.236 12.292 1.00 80.75 221 ILE A C 1
ATOM 1734 O O . ILE A 1 221 ? -20.977 -0.602 11.164 1.00 80.75 221 ILE A O 1
ATOM 1738 N N . SER A 1 222 ? -20.407 0.029 13.245 1.00 76.62 222 SER A N 1
ATOM 1739 C CA . SER A 1 222 ? -18.967 -0.140 13.035 1.00 76.62 222 SER A CA 1
ATOM 1740 C C . SER A 1 222 ? -18.612 -1.590 12.693 1.00 76.62 222 SER A C 1
ATOM 1742 O O . SER A 1 222 ? -17.744 -1.825 11.852 1.00 76.62 222 SER A O 1
ATOM 1744 N N . HIS A 1 223 ? -19.335 -2.554 13.274 1.00 76.38 223 HIS A N 1
ATOM 1745 C CA . HIS A 1 223 ? -19.143 -3.967 12.991 1.00 76.38 223 HIS A CA 1
ATOM 1746 C C . HIS A 1 223 ? -19.493 -4.344 11.545 1.00 76.38 223 HIS A C 1
ATOM 1748 O O . HIS A 1 223 ? -18.673 -4.925 10.829 1.00 76.38 223 HIS A O 1
ATOM 1754 N N . ASP A 1 224 ? -20.683 -3.958 11.086 1.00 81.94 224 ASP A N 1
ATOM 1755 C CA . ASP A 1 224 ? -21.157 -4.290 9.740 1.00 81.94 224 ASP A CA 1
ATOM 1756 C C . ASP A 1 224 ? -20.305 -3.630 8.645 1.00 81.94 224 ASP A C 1
ATOM 1758 O O . ASP A 1 224 ? -19.996 -4.254 7.625 1.00 81.94 224 ASP A O 1
ATOM 1762 N N . ILE A 1 225 ? -19.864 -2.385 8.868 1.00 83.38 225 ILE A N 1
ATOM 1763 C CA . ILE A 1 225 ? -19.000 -1.651 7.930 1.00 83.38 225 ILE A CA 1
ATOM 1764 C C . ILE A 1 225 ? -17.663 -2.358 7.737 1.00 83.38 225 ILE A C 1
ATOM 1766 O O . ILE A 1 225 ? -17.127 -2.392 6.629 1.00 83.38 225 ILE A O 1
ATOM 1770 N N . ALA A 1 226 ? -17.109 -2.933 8.793 1.00 74.06 226 ALA A N 1
ATOM 1771 C CA . ALA A 1 226 ? -15.789 -3.519 8.709 1.00 74.06 226 ALA A CA 1
ATOM 1772 C C . ALA A 1 226 ? -15.813 -4.976 8.210 1.00 74.06 226 ALA A C 1
ATOM 1774 O O . ALA A 1 226 ? -14.907 -5.374 7.474 1.00 74.06 226 ALA A O 1
ATOM 1775 N N . ILE A 1 227 ? -16.899 -5.728 8.436 1.00 79.06 227 ILE A N 1
ATOM 1776 C CA . ILE A 1 227 ? -17.186 -6.934 7.637 1.00 79.06 227 ILE A CA 1
ATOM 1777 C C . ILE A 1 227 ? -17.243 -6.565 6.151 1.00 79.06 227 ILE A C 1
ATOM 1779 O O . ILE A 1 227 ? -16.591 -7.198 5.316 1.00 79.06 227 ILE A O 1
ATOM 1783 N N . PHE A 1 228 ? -17.998 -5.514 5.822 1.00 85.56 228 PHE A N 1
ATOM 1784 C CA . PHE A 1 228 ? -18.109 -5.027 4.454 1.00 85.56 228 PHE A CA 1
ATOM 1785 C C . PHE A 1 228 ? -16.745 -4.618 3.876 1.00 85.56 228 PHE A C 1
ATOM 1787 O O . PHE A 1 228 ? -16.477 -4.929 2.720 1.00 85.56 228 PHE A O 1
ATOM 1794 N N . ALA A 1 229 ? -15.850 -4.016 4.665 1.00 85.56 229 ALA A N 1
ATOM 1795 C CA . ALA A 1 229 ? -14.489 -3.674 4.243 1.00 85.56 229 ALA A CA 1
ATOM 1796 C C . ALA A 1 229 ? -13.672 -4.902 3.808 1.00 85.56 229 ALA A C 1
ATOM 1798 O O . ALA A 1 229 ? -12.996 -4.864 2.778 1.00 85.56 229 ALA A O 1
ATOM 1799 N N . ILE A 1 230 ? -13.752 -6.003 4.562 1.00 83.00 230 ILE A N 1
ATOM 1800 C CA . ILE A 1 230 ? -13.053 -7.252 4.229 1.00 83.00 230 ILE A CA 1
ATOM 1801 C C . ILE A 1 230 ? -13.632 -7.862 2.946 1.00 83.00 230 ILE A C 1
ATOM 1803 O O . ILE A 1 230 ? -12.879 -8.237 2.047 1.00 83.00 230 ILE A O 1
ATOM 1807 N N . PHE A 1 231 ? -14.962 -7.915 2.818 1.00 84.12 231 PHE A N 1
ATOM 1808 C CA . PHE A 1 231 ? -15.610 -8.404 1.594 1.00 84.12 231 PHE A CA 1
ATOM 1809 C C . PHE A 1 231 ? -15.324 -7.519 0.382 1.00 84.12 231 PHE A C 1
ATOM 1811 O O . PHE A 1 231 ? -15.143 -8.029 -0.721 1.00 84.12 231 PHE A O 1
ATOM 1818 N N . LEU A 1 232 ? -15.259 -6.201 0.569 1.00 87.06 232 LEU A N 1
ATOM 1819 C CA . LEU A 1 232 ? -14.891 -5.263 -0.482 1.00 87.06 232 LEU A CA 1
ATOM 1820 C C . LEU A 1 232 ? -13.477 -5.552 -0.986 1.00 87.06 232 LEU A C 1
ATOM 1822 O O . LEU A 1 232 ? -13.251 -5.552 -2.194 1.00 87.06 232 LEU A O 1
ATOM 1826 N N . LEU A 1 233 ? -12.542 -5.831 -0.077 1.00 87.12 233 LEU A N 1
ATOM 1827 C CA . LEU A 1 233 ? -11.164 -6.165 -0.417 1.00 87.12 233 LEU A CA 1
ATOM 1828 C C . LEU A 1 233 ? -11.063 -7.473 -1.212 1.00 87.12 233 LEU A C 1
ATOM 1830 O O . LEU A 1 233 ? -10.288 -7.551 -2.170 1.00 87.12 233 LEU A O 1
ATOM 1834 N N . ASP A 1 234 ? -11.861 -8.473 -0.842 1.00 83.12 234 ASP A N 1
ATOM 1835 C CA . ASP A 1 234 ? -11.938 -9.740 -1.564 1.00 83.12 234 ASP A CA 1
ATOM 1836 C C . ASP A 1 234 ? -12.571 -9.585 -2.951 1.00 83.12 234 ASP A C 1
ATOM 1838 O O . ASP A 1 234 ? -11.990 -10.012 -3.951 1.00 83.12 234 ASP A O 1
ATOM 1842 N N . LEU A 1 235 ? -13.720 -8.909 -3.037 1.00 85.75 235 LEU A N 1
ATOM 1843 C CA . LEU A 1 235 ? -14.376 -8.616 -4.309 1.00 85.75 235 LEU A CA 1
ATOM 1844 C C . LEU A 1 235 ? -13.421 -7.854 -5.233 1.00 85.75 235 LEU A C 1
ATOM 1846 O O . LEU A 1 235 ? -13.297 -8.180 -6.414 1.00 85.75 235 LEU A O 1
ATOM 1850 N N . TYR A 1 236 ? -12.702 -6.876 -4.681 1.00 84.56 236 TYR A N 1
ATOM 1851 C CA . TYR A 1 236 ? -11.675 -6.127 -5.390 1.00 84.56 236 TYR A CA 1
ATOM 1852 C C . TYR A 1 236 ? -10.559 -7.051 -5.897 1.00 84.56 236 TYR A C 1
ATOM 1854 O O . TYR A 1 236 ? -10.256 -7.048 -7.090 1.00 84.56 236 TYR A O 1
ATOM 1862 N N . GLY A 1 237 ? -9.998 -7.905 -5.037 1.00 82.19 237 GLY A N 1
ATOM 1863 C CA . GLY A 1 237 ? -8.972 -8.874 -5.426 1.00 82.19 237 GLY A CA 1
ATOM 1864 C C . GLY A 1 237 ? -9.439 -9.823 -6.530 1.00 82.19 237 GLY A C 1
ATOM 1865 O O . GLY A 1 237 ? -8.750 -9.990 -7.538 1.00 82.19 237 GLY A O 1
ATOM 1866 N N . SER A 1 238 ? -10.641 -10.376 -6.383 1.00 78.00 238 SER A N 1
ATOM 1867 C CA . SER A 1 238 ? -11.270 -11.297 -7.333 1.00 78.00 238 SER A CA 1
ATOM 1868 C C . SER A 1 238 ? -11.484 -10.664 -8.710 1.00 78.00 238 SER A C 1
ATOM 1870 O O . SER A 1 238 ? -11.180 -11.286 -9.731 1.00 78.00 238 SER A O 1
ATOM 1872 N N . VAL A 1 239 ? -11.936 -9.404 -8.766 1.00 81.50 239 VAL A N 1
ATOM 1873 C CA . VAL A 1 239 ? -12.075 -8.660 -10.029 1.00 81.50 239 VAL A CA 1
ATOM 1874 C C . VAL A 1 239 ? -10.720 -8.504 -10.718 1.00 81.50 239 VAL A C 1
ATOM 1876 O O . VAL A 1 239 ? -10.604 -8.788 -11.909 1.00 81.50 239 VAL A O 1
ATOM 1879 N N . PHE A 1 240 ? -9.674 -8.109 -9.989 1.00 80.56 240 PHE A N 1
ATOM 1880 C CA . PHE A 1 240 ? -8.343 -7.946 -10.580 1.00 80.56 240 PHE A CA 1
ATOM 1881 C C . PHE A 1 240 ? -7.720 -9.274 -11.023 1.00 80.56 240 PHE A C 1
ATOM 1883 O O . PHE A 1 240 ? -7.076 -9.315 -12.070 1.00 80.56 240 PHE A O 1
ATOM 1890 N N . MET A 1 241 ? -7.968 -10.374 -10.307 1.00 76.75 241 MET A N 1
ATOM 1891 C CA . MET A 1 241 ? -7.575 -11.708 -10.771 1.00 76.75 241 MET A CA 1
ATOM 1892 C C . MET A 1 241 ? -8.289 -12.096 -12.069 1.00 76.75 241 MET A C 1
ATOM 1894 O O . MET A 1 241 ? -7.649 -12.621 -12.980 1.00 76.75 241 MET A O 1
ATOM 1898 N N . HIS A 1 242 ? -9.587 -11.800 -12.197 1.00 73.62 242 HIS A N 1
ATOM 1899 C CA . HIS A 1 242 ? -10.334 -12.044 -13.434 1.00 73.62 242 HIS A CA 1
ATOM 1900 C C . HIS A 1 242 ? -9.783 -11.228 -14.615 1.00 73.62 242 HIS A C 1
ATOM 1902 O O . HIS A 1 242 ? -9.733 -11.711 -15.744 1.00 73.62 242 HIS A O 1
ATOM 1908 N N . LEU A 1 243 ? -9.283 -10.021 -14.337 1.00 76.62 243 LEU A N 1
ATOM 1909 C CA . LEU A 1 243 ? -8.574 -9.167 -15.293 1.00 76.62 243 LEU A CA 1
ATOM 1910 C C . LEU A 1 243 ? -7.105 -9.580 -15.519 1.00 76.62 243 LEU A C 1
ATOM 1912 O O . LEU A 1 243 ? -6.345 -8.824 -16.117 1.00 76.62 243 LEU A O 1
ATOM 1916 N N . GLN A 1 244 ? -6.694 -10.768 -15.059 1.00 77.00 244 GLN A N 1
ATOM 1917 C CA . GLN A 1 244 ? -5.332 -11.310 -15.169 1.00 77.00 244 GLN A CA 1
ATOM 1918 C C . GLN A 1 244 ? -4.255 -10.495 -14.427 1.00 77.00 244 GLN A C 1
ATOM 1920 O O . GLN A 1 244 ? -3.055 -10.712 -14.612 1.00 77.00 244 GLN A O 1
ATOM 1925 N N . ASP A 1 245 ? -4.648 -9.589 -13.530 1.00 76.44 245 ASP A N 1
ATOM 1926 C CA . ASP A 1 245 ? -3.732 -8.845 -12.674 1.00 76.44 245 ASP A CA 1
ATOM 1927 C C . ASP A 1 245 ? -3.499 -9.573 -11.348 1.00 76.44 245 ASP A C 1
ATOM 1929 O O . ASP A 1 245 ? -3.996 -9.207 -10.277 1.00 76.44 245 ASP A O 1
ATOM 1933 N N . CYS A 1 246 ? -2.693 -10.630 -11.431 1.00 78.38 246 CYS A N 1
ATOM 1934 C CA . CYS A 1 246 ? -2.393 -11.498 -10.296 1.00 78.38 246 CYS A CA 1
ATOM 1935 C C . CYS A 1 246 ? -1.699 -10.758 -9.139 1.00 78.38 246 CYS A C 1
ATOM 1937 O O . CYS A 1 246 ? -1.767 -11.219 -8.005 1.00 78.38 246 CYS A O 1
ATOM 1939 N N . ALA A 1 247 ? -1.038 -9.619 -9.390 1.00 81.31 247 ALA A N 1
ATOM 1940 C CA . ALA A 1 247 ? -0.332 -8.871 -8.348 1.00 81.31 247 ALA A CA 1
ATOM 1941 C C . ALA A 1 247 ? -1.308 -8.162 -7.400 1.00 81.31 247 ALA A C 1
ATOM 1943 O O . ALA A 1 247 ? -1.175 -8.275 -6.183 1.00 81.31 247 ALA A O 1
ATOM 1944 N N . VAL A 1 248 ? -2.304 -7.460 -7.954 1.00 82.38 248 VAL A N 1
ATOM 1945 C CA . VAL A 1 248 ? -3.362 -6.812 -7.159 1.00 82.38 248 VAL A CA 1
ATOM 1946 C C . VAL A 1 248 ? -4.238 -7.863 -6.490 1.00 82.38 248 VAL A C 1
ATOM 1948 O O . VAL A 1 248 ? -4.479 -7.772 -5.291 1.00 82.38 248 VAL A O 1
ATOM 1951 N N . GLY A 1 249 ? -4.616 -8.908 -7.231 1.00 81.25 249 GLY A N 1
ATOM 1952 C CA . GLY A 1 249 ? -5.368 -10.028 -6.679 1.00 81.25 249 GLY A CA 1
ATOM 1953 C C . GLY A 1 249 ? -4.687 -10.671 -5.471 1.00 81.25 249 GLY A C 1
ATOM 1954 O O . GLY A 1 249 ? -5.299 -10.816 -4.415 1.00 81.25 249 GLY A O 1
ATOM 1955 N N . PHE A 1 250 ? -3.404 -11.019 -5.602 1.00 80.38 250 PHE A N 1
ATOM 1956 C CA . PHE A 1 250 ? -2.639 -11.638 -4.519 1.00 80.38 250 PHE A CA 1
ATOM 1957 C C . PHE A 1 250 ? -2.488 -10.710 -3.309 1.00 80.38 250 PHE A C 1
ATOM 1959 O O . PHE A 1 250 ? -2.661 -11.154 -2.177 1.00 80.38 250 PHE A O 1
ATOM 1966 N N . ALA A 1 251 ? -2.200 -9.424 -3.534 1.00 83.50 251 ALA A N 1
ATOM 1967 C CA . ALA A 1 251 ? -2.090 -8.434 -2.464 1.00 83.50 251 ALA A CA 1
ATOM 1968 C C . ALA A 1 251 ? -3.404 -8.291 -1.671 1.00 83.50 251 ALA A C 1
ATOM 1970 O O . ALA A 1 251 ? -3.381 -8.307 -0.441 1.00 83.50 251 ALA A O 1
ATOM 1971 N N . SER A 1 252 ? -4.543 -8.238 -2.371 1.00 85.12 252 SER A N 1
ATOM 1972 C CA . SER A 1 252 ? -5.876 -8.172 -1.766 1.00 85.12 252 SER A CA 1
ATOM 1973 C C . SER A 1 252 ? -6.180 -9.404 -0.937 1.00 85.12 252 SER A C 1
ATOM 1975 O O . SER A 1 252 ? -6.605 -9.283 0.205 1.00 85.12 252 SER A O 1
ATOM 1977 N N . ALA A 1 253 ? -5.934 -10.587 -1.499 1.00 81.38 253 ALA A N 1
ATOM 1978 C CA . ALA A 1 253 ? -6.204 -11.846 -0.827 1.00 81.38 253 ALA A CA 1
ATOM 1979 C C . ALA A 1 253 ? -5.322 -12.029 0.417 1.00 81.38 253 ALA A C 1
ATOM 1981 O O . ALA A 1 253 ? -5.812 -12.423 1.474 1.00 81.38 253 ALA A O 1
ATOM 1982 N N . PHE A 1 254 ? -4.034 -11.680 0.322 1.00 82.31 254 PHE A N 1
ATOM 1983 C CA . PHE A 1 254 ? -3.112 -11.696 1.457 1.00 82.31 254 PHE A CA 1
ATOM 1984 C C . PHE A 1 254 ? -3.602 -10.793 2.595 1.00 82.31 254 PHE A C 1
ATOM 1986 O O . PHE A 1 254 ? -3.650 -11.222 3.748 1.00 82.31 254 PHE A O 1
ATOM 1993 N N . LEU A 1 255 ? -3.999 -9.560 2.270 1.00 84.38 255 LEU A N 1
ATOM 1994 C CA . LEU A 1 255 ? -4.500 -8.607 3.254 1.00 84.38 255 LEU A CA 1
ATOM 1995 C C . LEU A 1 255 ? -5.857 -9.053 3.834 1.00 84.38 255 LEU A C 1
ATOM 1997 O O . LEU A 1 255 ? -6.021 -9.016 5.049 1.00 84.38 255 LEU A O 1
ATOM 2001 N N . ALA A 1 256 ? -6.783 -9.562 3.014 1.00 83.38 256 ALA A N 1
ATOM 2002 C CA . ALA A 1 256 ? -8.080 -10.078 3.465 1.00 83.38 256 ALA A CA 1
ATOM 2003 C C . ALA A 1 256 ? -7.920 -11.249 4.444 1.00 83.38 256 ALA A C 1
ATOM 2005 O O . ALA A 1 256 ? -8.523 -11.250 5.515 1.00 83.38 256 ALA A O 1
ATOM 2006 N N . ILE A 1 257 ? -7.063 -12.221 4.110 1.00 80.25 257 ILE A N 1
ATOM 2007 C CA . ILE A 1 257 ? -6.763 -13.358 4.988 1.00 80.25 257 ILE A CA 1
ATOM 2008 C C . ILE A 1 257 ? -6.115 -12.874 6.282 1.00 80.25 257 ILE A C 1
ATOM 2010 O O . ILE A 1 257 ? -6.515 -13.327 7.348 1.00 80.25 257 ILE A O 1
ATOM 2014 N N . GLY A 1 258 ? -5.143 -11.960 6.209 1.00 77.50 258 GLY A N 1
ATOM 2015 C CA . GLY A 1 258 ? -4.488 -11.405 7.394 1.00 77.50 258 GLY A CA 1
ATOM 2016 C C . GLY A 1 258 ? -5.482 -10.772 8.368 1.00 77.50 258 GLY A C 1
ATOM 2017 O O . GLY A 1 258 ? -5.470 -11.089 9.555 1.00 77.50 258 GLY A O 1
ATOM 2018 N N . LEU A 1 259 ? -6.405 -9.963 7.842 1.00 79.62 259 LEU A N 1
ATOM 2019 C CA . LEU A 1 259 ? -7.469 -9.329 8.622 1.00 79.62 259 LEU A CA 1
ATOM 2020 C C . LEU A 1 259 ? -8.448 -10.350 9.216 1.00 79.62 259 LEU A C 1
ATOM 2022 O O . LEU A 1 259 ? -8.873 -10.197 10.355 1.00 79.62 259 LEU A O 1
ATOM 2026 N N . LEU A 1 260 ? -8.778 -11.415 8.481 1.00 77.50 260 LEU A N 1
ATOM 2027 C CA . LEU A 1 260 ? -9.663 -12.481 8.957 1.00 77.50 260 LEU A CA 1
ATOM 2028 C C . LEU A 1 260 ? -9.013 -13.394 10.003 1.00 77.50 260 LEU A C 1
ATOM 2030 O O . LEU A 1 260 ? -9.667 -13.788 10.965 1.00 77.50 260 LEU A O 1
ATOM 2034 N N . VAL A 1 261 ? -7.726 -13.719 9.848 1.00 74.25 261 VAL A N 1
ATOM 2035 C CA . VAL A 1 261 ? -6.934 -14.450 10.854 1.00 74.25 261 VAL A CA 1
ATOM 2036 C C . VAL A 1 261 ? -6.926 -13.680 12.166 1.00 74.25 261 VAL A C 1
ATOM 2038 O O . VAL A 1 261 ? -7.069 -14.276 13.229 1.00 74.25 261 VAL A O 1
ATOM 2041 N N . GLN A 1 262 ? -6.825 -12.357 12.097 1.00 71.75 262 GLN A N 1
ATOM 2042 C CA . GLN A 1 262 ? -6.866 -11.505 13.275 1.00 71.75 262 GLN A CA 1
ATOM 2043 C C . GLN A 1 262 ? -8.180 -11.633 14.070 1.00 71.75 262 GLN A C 1
ATOM 2045 O O . GLN A 1 262 ? -8.189 -11.478 15.289 1.00 71.75 262 GLN A O 1
ATOM 2050 N N . GLN A 1 263 ? -9.282 -11.981 13.399 1.00 69.94 263 GLN A N 1
ATOM 2051 C CA . GLN A 1 263 ? -10.588 -12.196 14.027 1.00 69.94 263 GLN A CA 1
ATOM 2052 C C . GLN A 1 263 ? -10.716 -13.555 14.733 1.00 69.94 263 GLN A C 1
ATOM 2054 O O . GLN A 1 263 ? -11.735 -13.811 15.371 1.00 69.94 263 GLN A O 1
ATOM 2059 N N . TRP A 1 264 ? -9.709 -14.440 14.675 1.00 67.81 264 TRP A N 1
ATOM 2060 C CA . TRP A 1 264 ? -9.802 -15.771 15.296 1.00 67.81 264 TRP A CA 1
ATOM 2061 C C . TRP A 1 264 ? -9.948 -15.756 16.816 1.00 67.81 264 TRP A C 1
ATOM 2063 O O . TRP A 1 264 ? -10.452 -16.727 17.378 1.00 67.81 264 TRP A O 1
ATOM 2073 N N . GLY A 1 265 ? -9.511 -14.684 17.479 1.00 61.75 265 GLY A N 1
ATOM 2074 C CA . GLY A 1 265 ? -9.676 -14.525 18.923 1.00 61.75 265 GLY A CA 1
ATOM 2075 C C . GLY A 1 265 ? -11.129 -14.312 19.359 1.00 61.75 265 GLY A C 1
ATOM 2076 O O . GLY A 1 265 ? -11.422 -14.446 20.547 1.00 61.75 265 GLY A O 1
ATOM 2077 N N . ASN A 1 266 ? -12.042 -14.005 18.428 1.00 65.19 266 ASN A N 1
ATOM 2078 C CA . ASN A 1 266 ? -13.446 -13.784 18.747 1.00 65.19 266 ASN A CA 1
ATOM 2079 C C . ASN A 1 266 ? -14.222 -15.106 18.907 1.00 65.19 266 ASN A C 1
ATOM 2081 O O . ASN A 1 266 ? -14.012 -16.055 18.148 1.00 65.19 266 ASN A O 1
ATOM 2085 N N . PRO A 1 267 ? -15.159 -15.185 19.873 1.00 55.47 267 PRO A N 1
ATOM 2086 C CA . PRO A 1 267 ? -15.929 -16.401 20.158 1.00 55.47 267 PRO A CA 1
ATOM 2087 C C . PRO A 1 267 ? -16.850 -16.829 19.002 1.00 55.47 267 PRO A C 1
ATOM 2089 O O . PRO A 1 267 ? -17.320 -17.973 18.969 1.00 55.47 267 PRO A O 1
ATOM 2092 N N . ASP A 1 268 ? -17.078 -15.942 18.034 1.00 63.38 268 ASP A N 1
ATOM 2093 C CA . ASP A 1 268 ? -17.877 -16.189 16.844 1.00 63.38 268 ASP A CA 1
ATOM 2094 C C . ASP A 1 268 ? -17.130 -17.071 15.838 1.00 63.38 268 ASP A C 1
ATOM 2096 O O . ASP A 1 268 ? -16.422 -16.631 14.933 1.00 63.38 268 ASP A O 1
ATOM 2100 N N . LYS A 1 269 ? -17.351 -18.381 15.982 1.00 57.06 269 LYS A N 1
ATOM 2101 C CA . LYS A 1 269 ? -16.733 -19.457 15.190 1.00 57.06 269 LYS A CA 1
ATOM 2102 C C . LYS A 1 269 ? -16.881 -19.318 13.669 1.00 57.06 269 LYS A C 1
ATOM 2104 O O . LYS A 1 269 ? -16.194 -20.031 12.942 1.00 57.06 269 LYS A O 1
ATOM 2109 N N . TRP A 1 270 ? -17.777 -18.471 13.165 1.00 68.38 270 TRP A N 1
ATOM 2110 C CA . TRP A 1 270 ? -18.011 -18.339 11.725 1.00 68.38 270 TRP A CA 1
ATOM 2111 C C . TRP A 1 270 ? -16.862 -17.620 11.005 1.00 68.38 270 TRP A C 1
ATOM 2113 O O . TRP A 1 270 ? -16.526 -18.013 9.887 1.00 68.38 270 TRP A O 1
ATOM 2123 N N . TYR A 1 271 ? -16.192 -16.665 11.661 1.00 63.66 271 TYR A N 1
ATOM 2124 C CA . TYR A 1 271 ? -15.020 -15.981 11.104 1.00 63.66 271 TYR A CA 1
ATOM 2125 C C . TYR A 1 271 ? -13.892 -16.961 10.799 1.00 63.66 271 TYR A C 1
ATOM 2127 O O . TYR A 1 271 ? -13.282 -16.894 9.737 1.00 63.66 271 TYR A O 1
ATOM 2135 N N . ALA A 1 272 ? -13.693 -17.948 11.676 1.00 63.12 272 ALA A N 1
ATOM 2136 C CA . ALA A 1 272 ? -12.688 -18.984 11.490 1.00 63.12 272 ALA A CA 1
ATOM 2137 C C . ALA A 1 272 ? -12.885 -19.786 10.200 1.00 63.12 272 ALA A C 1
ATOM 2139 O O . ALA A 1 272 ? -11.927 -20.063 9.477 1.00 63.12 272 ALA A O 1
ATOM 2140 N N . TRP A 1 273 ? -14.133 -20.152 9.910 1.00 67.19 273 TRP A N 1
ATOM 2141 C CA . TRP A 1 273 ? -14.479 -20.880 8.695 1.00 67.19 273 TRP A CA 1
ATOM 2142 C C . TRP A 1 273 ? -14.359 -19.999 7.456 1.00 67.19 273 TRP A C 1
ATOM 2144 O O . TRP A 1 273 ? -13.882 -20.480 6.430 1.00 67.19 273 TRP A O 1
ATOM 2154 N N . LEU A 1 274 ? -14.710 -18.715 7.561 1.00 69.00 274 LEU A N 1
ATOM 2155 C CA . LEU A 1 274 ? -14.514 -17.745 6.488 1.00 69.00 274 LEU A CA 1
ATOM 2156 C C . LEU A 1 274 ? -13.025 -17.635 6.119 1.00 69.00 274 LEU A C 1
ATOM 2158 O O . LEU A 1 274 ? -12.680 -17.760 4.948 1.00 69.00 274 LEU A O 1
ATOM 2162 N N . THR A 1 275 ? -12.134 -17.511 7.110 1.00 67.00 275 THR A N 1
ATOM 2163 C CA . THR A 1 275 ? -10.672 -17.484 6.919 1.00 67.00 275 THR A CA 1
ATOM 2164 C C . THR A 1 275 ? -10.165 -18.723 6.188 1.00 67.00 275 THR A C 1
ATOM 2166 O O . THR A 1 275 ? -9.376 -18.614 5.251 1.00 67.00 275 THR A O 1
ATOM 2169 N N . VAL A 1 276 ? -10.626 -19.913 6.591 1.00 69.00 276 VAL A N 1
ATOM 2170 C CA . VAL A 1 276 ? -10.226 -21.182 5.963 1.00 69.00 276 VAL A CA 1
ATOM 2171 C C . VAL A 1 276 ? -10.708 -21.251 4.516 1.00 69.00 276 VAL A C 1
ATOM 2173 O O . VAL A 1 276 ? -9.923 -21.587 3.630 1.00 69.00 276 VAL A O 1
ATOM 2176 N N . VAL A 1 277 ? -11.969 -20.894 4.255 1.00 72.31 277 VAL A N 1
ATOM 2177 C CA . VAL A 1 277 ? -12.520 -20.838 2.894 1.00 72.31 277 VAL A CA 1
ATOM 2178 C C . VAL A 1 277 ? -11.707 -19.869 2.035 1.00 72.31 277 VAL A C 1
ATOM 2180 O O . VAL A 1 277 ? -11.294 -20.235 0.936 1.00 72.31 277 VAL A O 1
ATOM 2183 N N . TYR A 1 278 ? -11.387 -18.683 2.550 1.00 67.12 278 TYR A N 1
ATOM 2184 C CA . TYR A 1 278 ? -10.591 -17.691 1.830 1.00 67.12 278 TYR A CA 1
ATOM 2185 C C . TYR A 1 278 ? -9.158 -18.135 1.557 1.00 67.12 278 TYR A C 1
ATOM 2187 O O . TYR A 1 278 ? -8.658 -17.944 0.447 1.00 67.12 278 TYR A O 1
ATOM 2195 N N . ALA A 1 279 ? -8.502 -18.775 2.525 1.00 68.88 279 ALA A N 1
ATOM 2196 C CA . ALA A 1 279 ? -7.173 -19.341 2.331 1.00 68.88 279 ALA A CA 1
ATOM 2197 C C . ALA A 1 279 ? -7.178 -20.404 1.222 1.00 68.88 279 ALA A C 1
ATOM 2199 O O . ALA A 1 279 ? -6.297 -20.402 0.362 1.00 68.88 279 ALA A O 1
ATOM 2200 N N . VAL A 1 280 ? -8.200 -21.266 1.195 1.00 72.62 280 VAL A N 1
ATOM 2201 C CA . VAL A 1 280 ? -8.374 -22.290 0.156 1.00 72.62 280 VAL A CA 1
ATOM 2202 C C . VAL A 1 280 ? -8.615 -21.656 -1.212 1.00 72.62 280 VAL A C 1
ATOM 2204 O O . VAL A 1 280 ? -7.923 -22.005 -2.165 1.00 72.62 280 VAL A O 1
ATOM 2207 N N . VAL A 1 281 ? -9.538 -20.698 -1.313 1.00 70.12 281 VAL A N 1
ATOM 2208 C CA . VAL A 1 281 ? -9.848 -19.985 -2.562 1.00 70.12 281 VAL A CA 1
ATOM 2209 C C . VAL A 1 281 ? -8.604 -19.270 -3.102 1.00 70.12 281 VAL A C 1
ATOM 2211 O O . VAL A 1 281 ? -8.257 -19.427 -4.271 1.00 70.12 281 VAL A O 1
ATOM 2214 N N . THR A 1 282 ? -7.857 -18.583 -2.238 1.00 65.00 282 THR A N 1
ATOM 2215 C CA . THR A 1 282 ? -6.598 -17.910 -2.596 1.00 65.00 282 THR A CA 1
ATOM 2216 C C . THR A 1 282 ? -5.524 -18.897 -3.050 1.00 65.00 282 THR A C 1
ATOM 2218 O O . THR A 1 282 ? -4.809 -18.626 -4.017 1.00 65.00 282 THR A O 1
ATOM 2221 N N . CYS A 1 283 ? -5.417 -20.062 -2.401 1.00 67.56 283 CYS A N 1
ATOM 2222 C CA . CYS A 1 283 ? -4.521 -21.141 -2.824 1.00 67.56 283 CYS A CA 1
ATOM 2223 C C . CYS A 1 283 ? -4.896 -21.669 -4.211 1.00 67.56 283 CYS A C 1
ATOM 2225 O O . CYS A 1 283 ? -4.033 -21.764 -5.080 1.00 67.56 283 CYS A O 1
ATOM 2227 N N . ILE A 1 284 ? -6.179 -21.968 -4.438 1.00 74.06 284 ILE A N 1
ATOM 2228 C CA . ILE A 1 284 ? -6.694 -22.441 -5.730 1.00 74.06 284 ILE A CA 1
ATOM 2229 C C . ILE A 1 284 ? -6.379 -21.422 -6.826 1.00 74.06 284 ILE A C 1
ATOM 2231 O O . ILE A 1 284 ? -5.839 -21.794 -7.866 1.00 74.06 284 ILE A O 1
ATOM 2235 N N . TYR A 1 285 ? -6.642 -20.137 -6.581 1.00 65.31 285 TYR A N 1
ATOM 2236 C CA . TYR A 1 285 ? -6.337 -19.085 -7.547 1.00 65.31 285 TYR A CA 1
ATOM 2237 C C . TYR A 1 285 ? -4.838 -18.906 -7.785 1.00 65.31 285 TYR A C 1
ATOM 2239 O O . TYR A 1 285 ? -4.429 -18.748 -8.931 1.00 65.31 285 TYR A O 1
ATOM 2247 N N . SER A 1 286 ? -4.006 -18.994 -6.745 1.00 60.91 286 SER A N 1
ATOM 2248 C CA . SER A 1 286 ? -2.545 -18.921 -6.890 1.00 60.91 286 SER A CA 1
ATOM 2249 C C . SER A 1 286 ? -1.997 -20.087 -7.720 1.00 60.91 286 SER A C 1
ATOM 2251 O O . SER A 1 286 ? -1.101 -19.897 -8.538 1.00 60.91 286 SER A O 1
ATOM 2253 N N . ILE A 1 287 ? -2.560 -21.288 -7.549 1.00 70.12 287 ILE A N 1
ATOM 2254 C CA . ILE A 1 287 ? -2.216 -22.471 -8.346 1.00 70.12 287 ILE A CA 1
ATOM 2255 C C . ILE A 1 287 ? -2.683 -22.295 -9.796 1.00 70.12 287 ILE A C 1
ATOM 2257 O O . ILE A 1 287 ? -1.905 -22.543 -10.712 1.00 70.12 287 ILE A O 1
ATOM 2261 N N . LEU A 1 288 ? -3.913 -21.823 -10.022 1.00 65.56 288 LEU A N 1
ATOM 2262 C CA . LEU A 1 288 ? -4.436 -21.543 -11.365 1.00 65.56 288 LEU A CA 1
ATOM 2263 C C . LEU A 1 288 ? -3.584 -20.501 -12.101 1.00 65.56 288 LEU A C 1
ATOM 2265 O O . LEU A 1 288 ? -3.221 -20.718 -13.253 1.00 65.56 288 LEU A O 1
ATOM 2269 N N . ALA A 1 289 ? -3.204 -19.417 -11.424 1.00 55.72 289 ALA A N 1
ATOM 2270 C CA . ALA A 1 289 ? -2.334 -18.381 -11.973 1.00 55.72 289 ALA A CA 1
ATOM 2271 C C . ALA A 1 289 ? -0.919 -18.887 -12.306 1.00 55.72 289 ALA A C 1
ATOM 2273 O O . ALA A 1 289 ? -0.257 -18.309 -13.159 1.00 55.72 289 ALA A O 1
ATOM 2274 N N . ALA A 1 290 ? -0.443 -19.948 -11.648 1.00 54.97 290 ALA A N 1
ATOM 2275 C CA . ALA A 1 290 ? 0.846 -20.568 -11.955 1.00 54.97 290 ALA A CA 1
ATOM 2276 C C . ALA A 1 290 ? 0.790 -21.543 -13.148 1.00 54.97 290 ALA A C 1
ATOM 2278 O O . ALA A 1 290 ? 1.839 -21.901 -13.686 1.00 54.97 290 ALA A O 1
ATOM 2279 N N . ILE A 1 291 ? -0.407 -22.009 -13.524 1.00 65.94 291 ILE A N 1
ATOM 2280 C CA . ILE A 1 291 ? -0.626 -22.975 -14.612 1.00 65.94 291 ILE A CA 1
ATOM 2281 C C . ILE A 1 291 ? -0.884 -22.274 -15.957 1.00 65.94 291 ILE A C 1
ATOM 2283 O O . ILE A 1 291 ? -0.550 -22.840 -16.999 1.00 65.94 291 ILE A O 1
ATOM 2287 N N . ILE A 1 292 ? -1.484 -21.079 -15.933 1.00 51.34 292 ILE A N 1
ATOM 2288 C CA . ILE A 1 292 ? -1.800 -20.253 -17.115 1.00 51.34 292 ILE A CA 1
ATOM 2289 C C . ILE A 1 292 ? -0.564 -19.468 -17.566 1.00 51.34 292 ILE A C 1
ATOM 2291 O O . ILE A 1 292 ? -0.314 -19.437 -18.794 1.00 51.34 292 ILE A O 1
#